Protein AF-0000000080631554 (afdb_homodimer)

Radius of gyration: 19.07 Å; Cα contacts (8 Å, |Δi|>4): 959; chains: 2; bounding box: 50×53×45 Å

Secondary structure (DSSP, 8-state):
-PPPPEEEEEEEEEEES-HHHHHHHHHHHH--EEEEEEE-TTSPPEESHHHHHHHTPPTT-EEEEEEEEE-SBSSEEEEEEEE-SS-PPPPPTTSSEEEEEEEEES-HHHHHHHHHHTT-EESSS-EE---TTT--TT-EEEEEE-TTS-EEEEEE--SPPGGGGT-S---TTT--/-PPPPEEEEEEEEEEES-HHHHHHHHHHHH--EEEEEEE-TTSPPEESHHHHHHHTPPTT-EEEEEEEEE-SBSSEEEEEEEE-SS-PPPPPTTSSEEEEEEEEES-HHHHHHHHHHTT-EESSS-EE---TTT--TT-EEEEEE-TTS-EEEEEE--SPPGGGGT-S---TTT--

Foldseek 3Di:
DPPDDDPDAAAAEDEDQDVVLVVQLCCQQQVKDWPDKPAAQVDDWDADDVVCVVVVNDHAKIWGTWTWMDGPDDHIYIYTYMDGPDDDAQDDPPDDDDQEEEDEDADQQVSVVSSVVSPKAWPDPWDFDDDLQQGDPPWTKTWIADNRGGIYMYTYRPDDGNVVVVDVDDDPPRVD/DPPDDDPDAAAAEDEDQDVVLVVQLCCQQQVKDWPDKPAAQVDDWDADDVVCVVVVNDHAKIWGTWTWMDGPDDHIYIYTYMDGPDDDAQDDPPDDDDQEEEDEDADQQVSVVSSVVSPKAWPDHWDFDDDLQQGDPPWTKTWIAHNRGGIYMYTYRPDDGNVVVVDVDDDPPRVD

Organism: NCBI:txid1064539

Nearest PDB structures (foldseek):
  1fa5-assembly1_B  TM=7.599E-01  e=5.020E-09  Escherichia coli
  3e5d-assembly1_A-2  TM=7.531E-01  e=6.042E-09  Listeria monocytogenes serotype 4b str. F2365
  3itw-assembly1_B-2  TM=7.208E-01  e=4.845E-07  Micromonospora sp. ML1
  3rri-assembly1_A  TM=7.087E-01  e=9.388E-06  Alicyclobacillus acidocaldarius subsp. acidocaldarius DSM 446
  3ct8-assembly1_A-2  TM=7.256E-01  e=7.663E-05  Halalkalibacterium halodurans C-125

Sequence (352 aa):
MTAPLIRGVNHIGITVPDIEAAKSFLVEAFGAQVIYQSFGPQDPPRQGPEFERAVGAFPGTVVRAQAMVKIGTGPDIELFEMHGPEQAQPIRASDFGITHFALYTDDIDASVERFEKAGGTPLTAPRAIPYATEKGPGNKVCYCRMPWGTTIEFITTPDRMPYHDQTELRRWQDEDMTAPLIRGVNHIGITVPDIEAAKSFLVEAFGAQVIYQSFGPQDPPRQGPEFERAVGAFPGTVVRAQAMVKIGTGPDIELFEMHGPEQAQPIRASDFGITHFALYTDDIDASVERFEKAGGTPLTAPRAIPYATEKGPGNKVCYCRMPWGTTIEFITTPDRMPYHDQTELRRWQDED

pLDDT: mean 95.66, std 6.97, range [45.5, 98.94]

InterPro domains:
  IPR029068 Glyoxalase/Bleomycin resistance protein/Dihydroxybiphenyl dioxygenase [G3DSA:3.10.180.10] (1-161)
  IPR029068 Glyoxalase/Bleomycin resistance protein/Dihydroxybiphenyl dioxygenase [SSF54593] (4-162)
  IPR037523 Vicinal oxygen chelate (VOC), core domain [PS51819] (8-157)
  IPR051785 Methylmalonyl-CoA/ethylmalonyl-CoA epimerase [PTHR43048] (5-165)

Structure (mmCIF, N/CA/C/O backbone):
data_AF-0000000080631554-model_v1
#
loop_
_entity.id
_entity.type
_entity.pdbx_description
1 polymer 'Glyoxalase/bleomycin resistance protein/dioxygenase'
#
loop_
_atom_site.group_PDB
_atom_site.id
_atom_site.type_symbol
_atom_site.label_atom_id
_atom_site.label_alt_id
_atom_site.label_comp_id
_atom_site.label_asym_id
_atom_site.label_entity_id
_atom_site.label_seq_id
_atom_site.pdbx_PDB_ins_code
_atom_site.Cartn_x
_atom_site.Cartn_y
_atom_site.Cartn_z
_atom_site.occupancy
_atom_site.B_iso_or_equiv
_atom_site.auth_seq_id
_atom_site.auth_comp_id
_atom_site.auth_asym_id
_atom_site.auth_atom_id
_atom_site.pdbx_PDB_model_num
ATOM 1 N N . MET A 1 1 ? 23.875 -0.632 -20.516 1 45.69 1 MET A N 1
ATOM 2 C CA . MET A 1 1 ? 22.531 -1.217 -20.562 1 45.69 1 MET A CA 1
ATOM 3 C C . MET A 1 1 ? 21.516 -0.288 -19.906 1 45.69 1 MET A C 1
ATOM 5 O O . MET A 1 1 ? 21.828 0.418 -18.953 1 45.69 1 MET A O 1
ATOM 9 N N . THR A 1 2 ? 20.516 0.14 -20.641 1 61.19 2 THR A N 1
ATOM 10 C CA . THR A 1 2 ? 19.531 1.076 -20.109 1 61.19 2 THR A CA 1
ATOM 11 C C . THR A 1 2 ? 18.938 0.543 -18.812 1 61.19 2 THR A C 1
ATOM 13 O O . THR A 1 2 ? 18.609 -0.644 -18.703 1 61.19 2 THR A O 1
ATOM 16 N N . ALA A 1 3 ? 19.047 1.282 -17.781 1 73 3 ALA A N 1
ATOM 17 C CA . ALA A 1 3 ? 18.516 0.895 -16.469 1 73 3 ALA A CA 1
ATOM 18 C C . ALA A 1 3 ? 17.062 0.403 -16.594 1 73 3 ALA A C 1
ATOM 20 O O . ALA A 1 3 ? 16.266 0.976 -17.344 1 73 3 ALA A O 1
ATOM 21 N N . PRO A 1 4 ? 16.938 -0.849 -15.969 1 81.94 4 PRO A N 1
ATOM 22 C CA . PRO A 1 4 ? 15.555 -1.332 -16.031 1 81.94 4 PRO A CA 1
ATOM 23 C C . PRO A 1 4 ? 14.547 -0.305 -15.523 1 81.94 4 PRO A C 1
ATOM 25 O O . PRO A 1 4 ? 14.836 0.421 -14.562 1 81.94 4 PRO A O 1
ATOM 28 N N . LEU A 1 5 ? 13.469 -0.237 -16.25 1 85.88 5 LEU A N 1
ATOM 29 C CA . LEU A 1 5 ? 12.469 0.775 -15.938 1 85.88 5 LEU A CA 1
ATOM 30 C C . LEU A 1 5 ? 11.367 0.197 -15.055 1 85.88 5 LEU A C 1
ATOM 32 O O . LEU A 1 5 ? 10.773 -0.834 -15.383 1 85.88 5 LEU A O 1
ATOM 36 N N . ILE A 1 6 ? 11.188 0.777 -13.883 1 95.94 6 ILE A N 1
ATOM 37 C CA . ILE A 1 6 ? 9.992 0.54 -13.086 1 95.94 6 ILE A CA 1
ATOM 38 C C . ILE A 1 6 ? 8.859 1.438 -13.57 1 95.94 6 ILE A C 1
ATOM 40 O O . ILE A 1 6 ? 8.969 2.666 -13.531 1 95.94 6 ILE A O 1
ATOM 44 N N . ARG A 1 7 ? 7.773 0.888 -14.016 1 95.5 7 ARG A N 1
ATOM 45 C CA . ARG A 1 7 ? 6.68 1.665 -14.594 1 95.5 7 ARG A CA 1
ATOM 46 C C . ARG A 1 7 ? 5.867 2.354 -13.5 1 95.5 7 ARG A C 1
ATOM 48 O O . ARG A 1 7 ? 5.309 3.43 -13.727 1 95.5 7 ARG A O 1
ATOM 55 N N . GLY A 1 8 ? 5.715 1.679 -12.383 1 95.81 8 GLY A N 1
ATOM 56 C CA . GLY A 1 8 ? 4.953 2.215 -11.273 1 95.81 8 GLY A CA 1
ATOM 57 C C . GLY A 1 8 ? 4.352 1.139 -10.391 1 95.81 8 GLY A C 1
ATOM 58 O O . GLY A 1 8 ? 4.629 -0.049 -10.57 1 95.81 8 GLY A O 1
ATOM 59 N N . VAL A 1 9 ? 3.586 1.562 -9.406 1 97.25 9 VAL A N 1
ATOM 60 C CA . VAL A 1 9 ? 2.92 0.646 -8.484 1 97.25 9 VAL A CA 1
ATOM 61 C C . VAL A 1 9 ? 1.782 -0.074 -9.203 1 97.25 9 VAL A C 1
ATOM 63 O O . VAL A 1 9 ? 0.909 0.567 -9.797 1 97.25 9 VAL A O 1
ATOM 66 N N . ASN A 1 10 ? 1.837 -1.392 -9.203 1 97.5 10 ASN A N 1
ATOM 67 C CA . ASN A 1 10 ? 0.871 -2.24 -9.891 1 97.5 10 ASN A CA 1
ATOM 68 C C . ASN A 1 10 ? -0.315 -2.582 -8.992 1 97.5 10 ASN A C 1
ATOM 70 O O . ASN A 1 10 ? -1.465 -2.545 -9.438 1 97.5 10 ASN A O 1
ATOM 74 N N . HIS A 1 11 ? -0.03 -2.961 -7.758 1 98.38 11 HIS A N 1
ATOM 75 C CA . HIS A 1 11 ? -1.101 -3.285 -6.824 1 98.38 11 HIS A CA 1
ATOM 76 C C . HIS A 1 11 ? -0.6 -3.258 -5.383 1 98.38 11 HIS A C 1
ATOM 78 O O . HIS A 1 11 ? 0.604 -3.148 -5.141 1 98.38 11 HIS A O 1
ATOM 84 N N . ILE A 1 12 ? -1.551 -3.271 -4.469 1 98.81 12 ILE A N 1
ATOM 85 C CA . ILE A 1 12 ? -1.321 -3.369 -3.033 1 98.81 12 ILE A CA 1
ATOM 86 C C . ILE A 1 12 ? -1.889 -4.688 -2.508 1 98.81 12 ILE A C 1
ATOM 88 O O . ILE A 1 12 ? -3.045 -5.023 -2.777 1 98.81 12 ILE A O 1
ATOM 92 N N . GLY A 1 13 ? -1.059 -5.438 -1.781 1 98.88 13 GLY A N 1
ATOM 93 C CA . GLY A 1 13 ? -1.493 -6.691 -1.192 1 98.88 13 GLY A CA 1
ATOM 94 C C . GLY A 1 13 ? -1.972 -6.547 0.24 1 98.88 13 GLY A C 1
ATOM 95 O O . GLY A 1 13 ? -1.294 -5.934 1.066 1 98.88 13 GLY A O 1
ATOM 96 N N . ILE A 1 14 ? -3.125 -7.121 0.545 1 98.94 14 ILE A N 1
ATOM 97 C CA . ILE A 1 14 ? -3.707 -7.086 1.882 1 98.94 14 ILE A CA 1
ATOM 98 C C . ILE A 1 14 ? -4.141 -8.492 2.295 1 98.94 14 ILE A C 1
ATOM 100 O O . ILE A 1 14 ? -4.887 -9.156 1.568 1 98.94 14 ILE A O 1
ATOM 104 N N . THR A 1 15 ? -3.652 -8.914 3.422 1 98.88 15 THR A N 1
ATOM 105 C CA . THR A 1 15 ? -4.129 -10.164 4.012 1 98.88 15 THR A CA 1
ATOM 106 C C . THR A 1 15 ? -5.27 -9.898 4.988 1 98.88 15 THR A C 1
ATOM 108 O O . THR A 1 15 ? -5.152 -9.055 5.875 1 98.88 15 THR A O 1
ATOM 111 N N . VAL A 1 16 ? -6.352 -10.602 4.816 1 98.75 16 VAL A N 1
ATOM 112 C CA . VAL A 1 16 ? -7.566 -10.391 5.594 1 98.75 16 VAL A CA 1
ATOM 113 C C . VAL A 1 16 ? -8 -11.703 6.238 1 98.75 16 VAL A C 1
ATOM 115 O O . VAL A 1 16 ? -7.648 -12.789 5.758 1 98.75 16 VAL A O 1
ATOM 118 N N . PRO A 1 17 ? -8.797 -11.625 7.301 1 98.06 17 PRO A N 1
ATOM 119 C CA . PRO A 1 17 ? -9.266 -12.844 7.945 1 98.06 17 PRO A CA 1
ATOM 120 C C . PRO A 1 17 ? -10.352 -13.555 7.141 1 98.06 17 PRO A C 1
ATOM 122 O O . PRO A 1 17 ? -10.508 -14.773 7.246 1 98.06 17 PRO A O 1
ATOM 125 N N . ASP A 1 18 ? -11.18 -12.852 6.422 1 97.88 18 ASP A N 1
ATOM 126 C CA . ASP A 1 18 ? -12.305 -13.344 5.637 1 97.88 18 ASP A CA 1
ATOM 127 C C . ASP A 1 18 ? -12.445 -12.57 4.332 1 97.88 18 ASP A C 1
ATOM 129 O O . ASP A 1 18 ? -12.883 -11.422 4.328 1 97.88 18 ASP A O 1
ATOM 133 N N . ILE A 1 19 ? -12.18 -13.266 3.211 1 98.06 19 ILE A N 1
ATOM 134 C CA . ILE A 1 19 ? -12.055 -12.562 1.94 1 98.06 19 ILE A CA 1
ATOM 135 C C . ILE A 1 19 ? -13.43 -12.117 1.456 1 98.06 19 ILE A C 1
ATOM 137 O O . ILE A 1 19 ? -13.57 -11.055 0.838 1 98.06 19 ILE A O 1
ATOM 141 N N . GLU A 1 20 ? -14.453 -12.867 1.73 1 97.94 20 GLU A N 1
ATOM 142 C CA . GLU A 1 20 ? -15.797 -12.477 1.31 1 97.94 20 GLU A CA 1
ATOM 143 C C . GLU A 1 20 ? -16.266 -11.234 2.062 1 97.94 20 GLU A C 1
ATOM 145 O O . GLU A 1 20 ? -16.844 -10.32 1.466 1 97.94 20 GLU A O 1
ATOM 150 N N . ALA A 1 21 ? -16.047 -11.227 3.367 1 98.44 21 ALA A N 1
ATOM 151 C CA . ALA A 1 21 ? -16.375 -10.047 4.164 1 98.44 21 ALA A CA 1
ATOM 152 C C . ALA A 1 21 ? -15.586 -8.828 3.691 1 98.44 21 ALA A C 1
ATOM 154 O O . ALA A 1 21 ? -16.125 -7.719 3.619 1 98.44 21 ALA A O 1
ATOM 155 N N . ALA A 1 22 ? -14.32 -9.055 3.371 1 98.62 22 ALA A N 1
ATOM 156 C CA . ALA A 1 22 ? -13.477 -7.953 2.918 1 98.62 22 ALA A CA 1
ATOM 157 C C . ALA A 1 22 ? -13.961 -7.398 1.583 1 98.62 22 ALA A C 1
ATOM 159 O O . ALA A 1 22 ? -14.062 -6.184 1.408 1 98.62 22 ALA A O 1
ATOM 160 N N . LYS A 1 23 ? -14.266 -8.289 0.632 1 98.5 23 LYS A N 1
ATOM 161 C CA . LYS A 1 23 ? -14.797 -7.852 -0.656 1 98.5 23 LYS A CA 1
ATOM 162 C C . LYS A 1 23 ? -16.062 -7.031 -0.474 1 98.5 23 LYS A C 1
ATOM 164 O O . LYS A 1 23 ? -16.203 -5.949 -1.046 1 98.5 23 LYS A O 1
ATOM 169 N N . SER A 1 24 ? -16.969 -7.559 0.328 1 98.69 24 SER A N 1
ATOM 170 C CA . SER A 1 24 ? -18.234 -6.875 0.571 1 98.69 24 SER A CA 1
ATOM 171 C C . SER A 1 24 ? -18.016 -5.488 1.165 1 98.69 24 SER A C 1
ATOM 173 O O . SER A 1 24 ? -18.641 -4.516 0.738 1 98.69 24 SER A O 1
ATOM 175 N N . PHE A 1 25 ? -17.109 -5.41 2.098 1 98.88 25 PHE A N 1
ATOM 176 C CA . PHE A 1 25 ? -16.797 -4.133 2.721 1 98.88 25 PHE A CA 1
ATOM 177 C C . PHE A 1 25 ? -16.266 -3.143 1.688 1 98.88 25 PHE A C 1
ATOM 179 O O . PHE A 1 25 ? -16.719 -1.996 1.633 1 98.88 25 PHE A O 1
ATOM 186 N N . LEU A 1 26 ? -15.305 -3.588 0.867 1 98.75 26 LEU A N 1
ATOM 187 C CA . LEU A 1 26 ? -14.68 -2.701 -0.11 1 98.75 26 LEU A CA 1
ATOM 188 C C . LEU A 1 26 ? -15.711 -2.201 -1.121 1 98.75 26 LEU A C 1
ATOM 190 O O . LEU A 1 26 ? -15.648 -1.046 -1.549 1 98.75 26 LEU A O 1
ATOM 194 N N . VAL A 1 27 ? -16.609 -3.025 -1.496 1 98.38 27 VAL A N 1
ATOM 195 C CA . VAL A 1 27 ? -17.672 -2.637 -2.422 1 98.38 27 VAL A CA 1
ATOM 196 C C . VAL A 1 27 ? -18.562 -1.581 -1.772 1 98.38 27 VAL A C 1
ATOM 198 O O . VAL A 1 27 ? -18.844 -0.54 -2.371 1 98.38 27 VAL A O 1
ATOM 201 N N . GLU A 1 28 ? -18.953 -1.82 -0.579 1 98.19 28 GLU A N 1
ATOM 202 C CA . GLU A 1 28 ? -19.875 -0.923 0.11 1 98.19 28 GLU A CA 1
ATOM 203 C C . GLU A 1 28 ? -19.203 0.397 0.469 1 98.19 28 GLU A C 1
ATOM 205 O O . GLU A 1 28 ? -19.797 1.466 0.324 1 98.19 28 GLU A O 1
ATOM 210 N N . ALA A 1 29 ? -17.984 0.345 0.883 1 98.44 29 ALA A N 1
ATOM 211 C CA . ALA A 1 29 ? -17.297 1.512 1.428 1 98.44 29 ALA A CA 1
ATOM 212 C C . ALA A 1 29 ? -16.766 2.406 0.311 1 98.44 29 ALA A C 1
ATOM 214 O O . ALA A 1 29 ? -16.766 3.633 0.437 1 98.44 29 ALA A O 1
ATOM 215 N N . PHE A 1 30 ? -16.312 1.752 -0.804 1 98.06 30 PHE A N 1
ATOM 216 C CA . PHE A 1 30 ? -15.523 2.512 -1.771 1 98.06 30 PHE A CA 1
ATOM 217 C C . PHE A 1 30 ? -16.125 2.408 -3.164 1 98.06 30 PHE A C 1
ATOM 219 O O . PHE A 1 30 ? -15.672 3.061 -4.102 1 98.06 30 PHE A O 1
ATOM 226 N N . GLY A 1 31 ? -17.125 1.627 -3.383 1 97.5 31 GLY A N 1
ATOM 227 C CA . GLY A 1 31 ? -17.578 1.317 -4.727 1 97.5 31 GLY A CA 1
ATOM 228 C C . GLY A 1 31 ? -16.609 0.442 -5.504 1 97.5 31 GLY A C 1
ATOM 229 O O . GLY A 1 31 ? -16.531 0.536 -6.73 1 97.5 31 GLY A O 1
ATOM 230 N N . ALA A 1 32 ? -15.922 -0.37 -4.832 1 98.06 32 ALA A N 1
ATOM 231 C CA . ALA A 1 32 ? -14.914 -1.235 -5.441 1 98.06 32 ALA A CA 1
ATOM 232 C C . ALA A 1 32 ? -15.562 -2.271 -6.359 1 98.06 32 ALA A C 1
ATOM 234 O O . ALA A 1 32 ? -16.75 -2.576 -6.219 1 98.06 32 ALA A O 1
ATOM 235 N N . GLN A 1 33 ? -14.797 -2.713 -7.305 1 98.06 33 GLN A N 1
ATOM 236 C CA . GLN A 1 33 ? -15.211 -3.775 -8.219 1 98.06 33 GLN A CA 1
ATOM 237 C C . GLN A 1 33 ? -14.258 -4.961 -8.148 1 98.06 33 GLN A C 1
ATOM 239 O O . GLN A 1 33 ? -13.039 -4.793 -8.281 1 98.06 33 GLN A O 1
ATOM 244 N N . VAL A 1 34 ? -14.82 -6.125 -7.953 1 98.25 34 VAL A N 1
ATOM 245 C CA . VAL A 1 34 ? -14.008 -7.34 -8.008 1 98.25 34 VAL A CA 1
ATOM 246 C C . VAL A 1 34 ? -13.695 -7.688 -9.461 1 98.25 34 VAL A C 1
ATOM 248 O O . VAL A 1 34 ? -14.602 -8.023 -10.234 1 98.25 34 VAL A O 1
ATOM 251 N N . ILE A 1 35 ? -12.43 -7.648 -9.836 1 98.06 35 ILE A N 1
ATOM 252 C CA . ILE A 1 35 ? -12.055 -7.945 -11.211 1 98.06 35 ILE A CA 1
ATOM 253 C C . ILE A 1 35 ? -12.141 -9.453 -11.453 1 98.06 35 ILE A C 1
ATOM 255 O O . ILE A 1 35 ? -12.844 -9.898 -12.367 1 98.06 35 ILE A O 1
ATOM 259 N N . TYR A 1 36 ? -11.422 -10.211 -10.602 1 97.88 36 TYR A N 1
ATOM 260 C CA . TYR A 1 36 ? -11.477 -11.664 -10.641 1 97.88 36 TYR A CA 1
ATOM 261 C C . TYR A 1 36 ? -11.016 -12.266 -9.312 1 97.88 36 TYR A C 1
ATOM 263 O O . TYR A 1 36 ? -10.406 -11.578 -8.492 1 97.88 36 TYR A O 1
ATOM 271 N N . GLN A 1 37 ? -11.367 -13.469 -9.109 1 97 37 GLN A N 1
ATOM 272 C CA . GLN A 1 37 ? -10.859 -14.297 -8.023 1 97 37 GLN A CA 1
ATOM 273 C C . GLN A 1 37 ? -9.992 -15.438 -8.547 1 97 37 GLN A C 1
ATOM 275 O O . GLN A 1 37 ? -10.469 -16.297 -9.281 1 97 37 GLN A O 1
ATOM 280 N N . SER A 1 38 ? -8.727 -15.359 -8.164 1 96.38 38 SER A N 1
ATOM 281 C CA . SER A 1 38 ? -7.785 -16.359 -8.656 1 96.38 38 SER A CA 1
ATOM 282 C C . SER A 1 38 ? -8.125 -17.75 -8.133 1 96.38 38 SER A C 1
ATOM 284 O O . SER A 1 38 ? -8 -18.75 -8.852 1 96.38 38 SER A O 1
ATOM 286 N N . PHE A 1 39 ? -8.445 -17.859 -6.883 1 94.25 39 PHE A N 1
ATOM 287 C CA . PHE A 1 39 ? -8.977 -19.062 -6.277 1 94.25 39 PHE A CA 1
ATOM 288 C C . PHE A 1 39 ? -9.703 -18.75 -4.973 1 94.25 39 PHE A C 1
ATOM 290 O O . PHE A 1 39 ? -9.539 -17.656 -4.418 1 94.25 39 PHE A O 1
ATOM 297 N N . GLY A 1 40 ? -10.555 -19.688 -4.578 1 91.94 40 GLY A N 1
ATOM 298 C CA . GLY A 1 40 ? -11.367 -19.469 -3.385 1 91.94 40 GLY A CA 1
ATOM 299 C C . GLY A 1 40 ? -11.555 -20.734 -2.562 1 91.94 40 GLY A C 1
ATOM 300 O O . GLY A 1 40 ? -10.836 -21.719 -2.752 1 91.94 40 GLY A O 1
ATOM 301 N N . PRO A 1 41 ? -12.461 -20.594 -1.576 1 83.19 41 PRO A N 1
ATOM 302 C CA . PRO A 1 41 ? -12.617 -21.672 -0.597 1 83.19 41 PRO A CA 1
ATOM 303 C C . PRO A 1 41 ? -13.008 -23 -1.237 1 83.19 41 PRO A C 1
ATOM 305 O O . PRO A 1 41 ? -12.797 -24.062 -0.647 1 83.19 41 PRO A O 1
ATOM 308 N N . GLN A 1 42 ? -13.477 -22.906 -2.379 1 87.12 42 GLN A N 1
ATOM 309 C CA . GLN A 1 42 ? -13.891 -24.125 -3.037 1 87.12 42 GLN A CA 1
ATOM 310 C C . GLN A 1 42 ? -12.742 -24.75 -3.822 1 87.12 42 GLN A C 1
ATOM 312 O O . GLN A 1 42 ? -12.875 -25.859 -4.359 1 87.12 42 GLN A O 1
ATOM 317 N N . ASP A 1 43 ? -11.617 -24.094 -3.916 1 90.44 43 ASP A N 1
ATOM 318 C CA . ASP A 1 43 ? -10.414 -24.562 -4.605 1 90.44 43 ASP A CA 1
ATOM 319 C C . ASP A 1 43 ? -9.406 -25.141 -3.621 1 90.44 43 ASP A C 1
ATOM 321 O O . ASP A 1 43 ? -9.469 -24.859 -2.422 1 90.44 43 ASP A O 1
ATOM 325 N N . PRO A 1 44 ? -8.586 -26.047 -4.117 1 90.06 44 PRO A N 1
ATOM 326 C CA . PRO A 1 44 ? -7.5 -26.469 -3.227 1 90.06 44 PRO A CA 1
ATOM 327 C C . PRO A 1 44 ? -6.676 -25.297 -2.703 1 90.06 44 PRO A C 1
ATOM 329 O O . PRO A 1 44 ? -6.297 -24.406 -3.473 1 90.06 44 PRO A O 1
ATOM 332 N N . PRO A 1 45 ? -6.496 -25.344 -1.403 1 90.06 45 PRO A N 1
ATOM 333 C CA . PRO A 1 45 ? -5.703 -24.234 -0.857 1 90.06 45 PRO A CA 1
ATOM 334 C C . PRO A 1 45 ? -4.246 -24.281 -1.313 1 90.06 45 PRO A C 1
ATOM 336 O O . PRO A 1 45 ? -3.773 -25.312 -1.798 1 90.06 45 PRO A O 1
ATOM 339 N N . ARG A 1 46 ? -3.592 -23.109 -1.233 1 92.88 46 ARG A N 1
ATOM 340 C CA . ARG A 1 46 ? -2.152 -23.031 -1.463 1 92.88 46 ARG A CA 1
ATOM 341 C C . ARG A 1 46 ? -1.385 -23.078 -0.146 1 92.88 46 ARG A C 1
ATOM 343 O O . ARG A 1 46 ? -1.747 -22.391 0.812 1 92.88 46 ARG A O 1
ATOM 350 N N . GLN A 1 47 ? -0.448 -23.922 -0.14 1 94.75 47 GLN A N 1
ATOM 351 C CA . GLN A 1 47 ? 0.354 -24.094 1.067 1 94.75 47 GLN A CA 1
ATOM 352 C C . GLN A 1 47 ? 1.652 -24.828 0.765 1 94.75 47 GLN A C 1
ATOM 354 O O . GLN A 1 47 ? 1.87 -25.281 -0.363 1 94.75 47 GLN A O 1
ATOM 359 N N . GLY A 1 48 ? 2.547 -24.859 1.768 1 95.88 48 GLY A N 1
ATOM 360 C CA . GLY A 1 48 ? 3.777 -25.625 1.673 1 95.88 48 GLY A CA 1
ATOM 361 C C . GLY A 1 48 ? 5.023 -24.766 1.677 1 95.88 48 GLY A C 1
ATOM 362 O O . GLY A 1 48 ? 4.938 -23.531 1.525 1 95.88 48 GLY A O 1
ATOM 363 N N . PRO A 1 49 ? 6.129 -25.406 1.833 1 96.19 49 PRO A N 1
ATOM 364 C CA . PRO A 1 49 ? 7.383 -24.688 2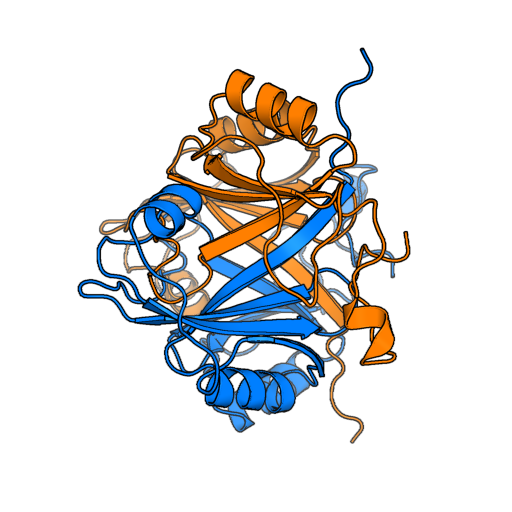.057 1 96.19 49 PRO A CA 1
ATOM 365 C C . PRO A 1 49 ? 7.785 -23.828 0.867 1 96.19 49 PRO A C 1
ATOM 367 O O . PRO A 1 49 ? 8.391 -22.766 1.049 1 96.19 49 PRO A O 1
ATOM 370 N N . GLU A 1 50 ? 7.5 -24.25 -0.292 1 94.06 50 GLU A N 1
ATOM 371 C CA . GLU A 1 50 ? 7.879 -23.484 -1.469 1 94.06 50 GLU A CA 1
ATOM 372 C C . GLU A 1 50 ? 7.133 -22.156 -1.514 1 94.06 50 GLU A C 1
ATOM 374 O O . GLU A 1 50 ? 7.742 -21.094 -1.735 1 94.06 50 GLU A O 1
ATOM 379 N N . PHE A 1 51 ? 5.863 -22.188 -1.275 1 92.44 51 PHE A N 1
ATOM 380 C CA . PHE A 1 51 ? 5.047 -20.984 -1.208 1 92.44 51 PHE A CA 1
ATOM 381 C C . PHE A 1 51 ? 5.504 -20.094 -0.062 1 92.44 51 PHE A C 1
ATOM 383 O O . PHE A 1 51 ? 5.652 -18.875 -0.237 1 92.44 51 PHE A O 1
ATOM 390 N N . GLU A 1 52 ? 5.68 -20.781 1.068 1 96.12 52 GLU A N 1
ATOM 391 C CA . GLU A 1 52 ? 6.086 -20.031 2.258 1 96.12 52 GLU A CA 1
ATOM 392 C C . GLU A 1 52 ? 7.398 -19.281 2.023 1 96.12 52 GLU A C 1
ATOM 394 O O . GLU A 1 52 ? 7.52 -18.109 2.371 1 96.12 52 GLU A O 1
ATOM 399 N N . ARG A 1 53 ? 8.312 -19.891 1.391 1 95.5 53 ARG A N 1
ATOM 400 C CA . ARG A 1 53 ? 9.602 -19.281 1.083 1 95.5 53 ARG A CA 1
ATOM 401 C C . ARG A 1 53 ? 9.438 -18.172 0.051 1 95.5 53 ARG A C 1
ATOM 403 O O . ARG A 1 53 ? 10.062 -17.109 0.169 1 95.5 53 ARG A O 1
ATOM 410 N N . ALA A 1 54 ? 8.617 -18.344 -0.917 1 95 54 ALA A N 1
ATOM 411 C CA . ALA A 1 54 ? 8.461 -17.422 -2.039 1 95 54 ALA A CA 1
ATOM 412 C C . ALA A 1 54 ? 7.887 -16.094 -1.576 1 95 54 ALA A C 1
ATOM 414 O O . ALA A 1 54 ? 8.25 -15.039 -2.104 1 95 54 ALA A O 1
ATOM 415 N N . VAL A 1 55 ? 7.043 -16.141 -0.552 1 95.69 55 VAL A N 1
ATOM 416 C CA . VAL A 1 55 ? 6.34 -14.914 -0.204 1 95.69 55 VAL A CA 1
ATOM 417 C C . VAL A 1 55 ? 6.746 -14.469 1.2 1 95.69 55 VAL A C 1
ATOM 419 O O . VAL A 1 55 ? 6.383 -13.367 1.639 1 95.69 55 VAL A O 1
ATOM 422 N N . GLY A 1 56 ? 7.488 -15.281 1.902 1 96.88 56 GLY A N 1
ATOM 423 C CA . GLY A 1 56 ? 7.887 -14.961 3.266 1 96.88 56 GLY A CA 1
ATOM 424 C C . GLY A 1 56 ? 6.773 -15.172 4.273 1 96.88 56 GLY A C 1
ATOM 425 O O . GLY A 1 56 ? 6.641 -14.406 5.23 1 96.88 56 GLY A O 1
ATOM 426 N N . ALA A 1 57 ? 5.926 -16.188 4.07 1 97.94 57 ALA A N 1
ATOM 427 C CA . ALA A 1 57 ? 4.84 -16.516 4.988 1 97.94 57 ALA A CA 1
ATOM 428 C C . ALA A 1 57 ? 5.336 -17.359 6.156 1 97.94 57 ALA A C 1
ATOM 430 O O . ALA A 1 57 ? 6.305 -18.109 6.012 1 97.94 57 ALA A O 1
ATOM 431 N N . PHE A 1 58 ? 4.684 -17.234 7.293 1 98.06 58 PHE A N 1
ATOM 432 C CA . PHE A 1 58 ? 4.996 -18.078 8.438 1 98.06 58 PHE A CA 1
ATOM 433 C C . PHE A 1 58 ? 4.77 -19.547 8.102 1 98.06 58 PHE A C 1
ATOM 435 O O . PHE A 1 58 ? 3.766 -19.906 7.477 1 98.06 58 PHE A O 1
ATOM 442 N N . PRO A 1 59 ? 5.715 -20.422 8.508 1 97.75 59 PRO A N 1
ATOM 443 C CA . PRO A 1 59 ? 5.527 -21.844 8.227 1 97.75 59 PRO A CA 1
ATOM 444 C C . PRO A 1 59 ? 4.18 -22.375 8.711 1 97.75 59 PRO A C 1
ATOM 446 O O . PRO A 1 59 ? 3.75 -22.047 9.82 1 97.75 59 PRO A O 1
ATOM 449 N N . GLY A 1 60 ? 3.531 -23.141 7.914 1 98.06 60 GLY A N 1
ATOM 450 C CA . GLY A 1 60 ? 2.232 -23.703 8.25 1 98.06 60 GLY A CA 1
ATOM 451 C C . GLY A 1 60 ? 1.072 -22.844 7.789 1 98.06 60 GLY A C 1
ATOM 452 O O . GLY A 1 60 ? -0.09 -23.188 8.023 1 98.06 60 GLY A O 1
ATOM 453 N N . THR A 1 61 ? 1.366 -21.797 7.059 1 98.25 61 THR A N 1
ATOM 454 C CA . THR A 1 61 ? 0.329 -20.906 6.562 1 98.25 61 THR A CA 1
ATOM 455 C C . THR A 1 61 ? -0.42 -21.531 5.391 1 98.25 61 THR A C 1
ATOM 457 O O . THR A 1 61 ? 0.193 -22.156 4.516 1 98.25 61 THR A O 1
ATOM 460 N N . VAL A 1 62 ? -1.725 -21.359 5.395 1 97.31 62 VAL A N 1
ATOM 461 C CA . VAL A 1 62 ? -2.604 -21.797 4.316 1 97.31 62 VAL A CA 1
ATOM 462 C C . VAL A 1 62 ? -3.277 -20.594 3.672 1 97.31 62 VAL A C 1
ATOM 464 O O . VAL A 1 62 ? -3.881 -19.766 4.363 1 97.31 62 VAL A O 1
ATOM 467 N N . VAL A 1 63 ? -3.148 -20.484 2.373 1 97.56 63 VAL A N 1
ATOM 468 C CA . VAL A 1 63 ? -3.865 -19.469 1.611 1 97.56 63 VAL A CA 1
ATOM 469 C C . VAL A 1 63 ? -5.184 -20.031 1.1 1 97.56 63 VAL A C 1
ATOM 471 O O . VAL A 1 63 ? -5.195 -20.953 0.279 1 97.56 63 VAL A O 1
ATOM 474 N N . ARG A 1 64 ? -6.25 -19.438 1.479 1 97.31 64 ARG A N 1
ATOM 475 C CA . ARG A 1 64 ? -7.57 -20 1.203 1 97.31 64 ARG A CA 1
ATOM 476 C C . ARG A 1 64 ? -8.195 -19.328 -0.018 1 97.31 64 ARG A C 1
ATOM 478 O O . ARG A 1 64 ? -9.031 -19.938 -0.699 1 97.31 64 ARG A O 1
ATOM 485 N N . ALA A 1 65 ? -7.828 -18.125 -0.213 1 97.94 65 ALA A N 1
ATOM 486 C CA . ALA A 1 65 ? -8.438 -17.391 -1.319 1 97.94 65 ALA A CA 1
ATOM 487 C C . ALA A 1 65 ? -7.57 -16.203 -1.733 1 97.94 65 ALA A C 1
ATOM 489 O O . ALA A 1 65 ? -6.789 -15.695 -0.932 1 97.94 65 ALA A O 1
ATOM 490 N N . GLN A 1 66 ? -7.727 -15.828 -2.891 1 98.12 66 GLN A N 1
ATOM 491 C CA . GLN A 1 66 ? -7.047 -14.688 -3.492 1 98.12 66 GLN A CA 1
ATOM 492 C C . GLN A 1 66 ? -7.938 -14 -4.527 1 98.12 66 GLN A C 1
ATOM 494 O O . GLN A 1 66 ? -8.578 -14.672 -5.344 1 98.12 66 GLN A O 1
ATOM 499 N N . ALA A 1 67 ? -8.016 -12.695 -4.496 1 98.31 67 ALA A N 1
ATOM 500 C CA . ALA A 1 67 ? -8.844 -11.938 -5.43 1 98.31 67 ALA A CA 1
ATOM 501 C C . ALA A 1 67 ? -8.203 -10.586 -5.758 1 98.31 67 ALA A C 1
ATOM 503 O O . ALA A 1 67 ? -7.434 -10.055 -4.961 1 98.31 67 ALA A O 1
ATOM 504 N N . MET A 1 68 ? -8.516 -10.094 -6.922 1 98.5 68 MET A N 1
ATOM 505 C CA . MET A 1 68 ? -8.094 -8.781 -7.387 1 98.5 68 MET A CA 1
ATOM 506 C C . MET A 1 68 ? -9.273 -7.816 -7.457 1 98.5 68 MET A C 1
ATOM 508 O O . MET A 1 68 ? -10.289 -8.117 -8.086 1 98.5 68 MET A O 1
ATOM 512 N N . VAL A 1 69 ? -9.094 -6.664 -6.773 1 98.44 69 VAL A N 1
ATOM 513 C CA . VAL A 1 69 ? -10.156 -5.676 -6.641 1 98.44 69 VAL A CA 1
ATOM 514 C C . VAL A 1 69 ? -9.664 -4.316 -7.133 1 98.44 69 VAL A C 1
ATOM 516 O O . VAL A 1 69 ? -8.508 -3.951 -6.906 1 98.44 69 VAL A O 1
ATOM 519 N N . LYS A 1 70 ? -10.523 -3.617 -7.773 1 97.31 70 LYS A N 1
ATOM 520 C CA . LYS A 1 70 ? -10.18 -2.273 -8.227 1 97.31 70 LYS A CA 1
ATOM 521 C C . LYS A 1 70 ? -10.992 -1.215 -7.484 1 97.31 70 LYS A C 1
ATOM 523 O O . LYS A 1 70 ? -12.188 -1.398 -7.242 1 97.31 70 LYS A O 1
ATOM 528 N N . ILE A 1 71 ? -10.367 -0.164 -7.09 1 97.12 71 ILE A N 1
ATOM 529 C CA . ILE A 1 71 ? -10.992 1.023 -6.512 1 97.12 71 ILE A CA 1
ATOM 530 C C . ILE A 1 71 ? -10.641 2.25 -7.355 1 97.12 71 ILE A C 1
ATOM 532 O O . ILE A 1 71 ? -9.5 2.709 -7.348 1 97.12 71 ILE A O 1
ATOM 536 N N . GLY A 1 72 ? -11.648 2.785 -8.086 1 94.56 72 GLY A N 1
ATOM 537 C CA . GLY A 1 72 ? -11.359 3.916 -8.953 1 94.56 72 GLY A CA 1
ATOM 538 C C . GLY A 1 72 ? -10.297 3.617 -9.992 1 94.56 72 GLY A C 1
ATOM 539 O O . GLY A 1 72 ? -10.32 2.562 -10.625 1 94.56 72 GLY A O 1
ATOM 540 N N . THR A 1 73 ? -9.445 4.559 -10.219 1 91.94 73 THR A N 1
ATOM 541 C CA . THR A 1 73 ? -8.344 4.402 -11.164 1 91.94 73 THR A CA 1
ATOM 542 C C . THR A 1 73 ? -7.031 4.164 -10.43 1 91.94 73 THR A C 1
ATOM 544 O O . THR A 1 73 ? -6.918 4.457 -9.234 1 91.94 7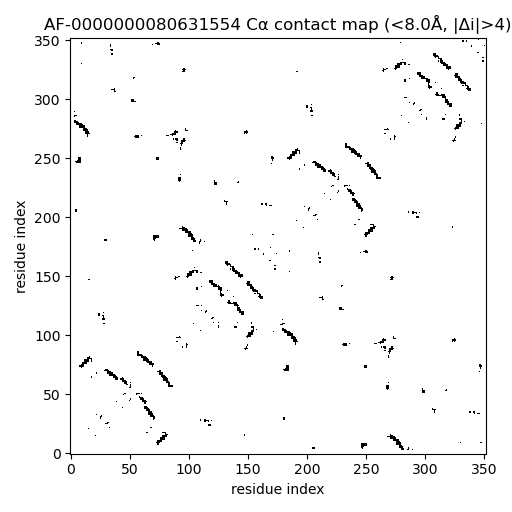3 THR A O 1
ATOM 547 N N . GLY A 1 74 ? -6.039 3.555 -11.164 1 93.44 74 GLY A N 1
ATOM 548 C CA . GLY A 1 74 ? -4.746 3.303 -10.555 1 93.44 74 GLY A CA 1
ATOM 549 C C . GLY A 1 74 ? -4.566 1.866 -10.102 1 93.44 74 GLY A C 1
ATOM 550 O O . GLY A 1 74 ? -5.262 0.968 -10.586 1 93.44 74 GLY A O 1
ATOM 551 N N . PRO A 1 75 ? -3.633 1.674 -9.164 1 96.5 75 PRO A N 1
ATOM 552 C CA . PRO A 1 75 ? -3.27 0.306 -8.789 1 96.5 75 PRO A CA 1
ATOM 553 C C . PRO A 1 75 ? -4.43 -0.458 -8.148 1 96.5 75 PRO A C 1
ATOM 555 O O . PRO A 1 75 ? -5.273 0.14 -7.48 1 96.5 75 PRO A O 1
ATOM 558 N N . ASP A 1 76 ? -4.387 -1.739 -8.305 1 97.75 76 ASP A N 1
ATOM 559 C CA . ASP A 1 76 ? -5.418 -2.623 -7.77 1 97.75 76 ASP A CA 1
ATOM 560 C C . ASP A 1 76 ? -5.109 -3.012 -6.328 1 97.75 76 ASP A C 1
ATOM 562 O O . ASP A 1 76 ? -4.023 -2.721 -5.82 1 97.75 76 ASP A O 1
ATOM 566 N N . ILE A 1 77 ? -6.145 -3.584 -5.723 1 98.69 77 ILE A N 1
ATOM 567 C CA . ILE A 1 77 ? -6.016 -4.219 -4.418 1 98.69 77 ILE A CA 1
ATOM 568 C C . ILE A 1 77 ? -6.047 -5.738 -4.574 1 98.69 77 ILE A C 1
ATOM 570 O O . ILE A 1 77 ? -7 -6.289 -5.137 1 98.69 77 ILE A O 1
ATOM 574 N N . GLU A 1 78 ? -5.004 -6.387 -4.16 1 98.75 78 GLU A N 1
ATOM 575 C CA . GLU A 1 78 ? -4.945 -7.844 -4.113 1 98.75 78 GLU A CA 1
ATOM 576 C C . GLU A 1 78 ? -5.258 -8.359 -2.711 1 98.75 78 GLU A C 1
ATOM 578 O O . GLU A 1 78 ? -4.52 -8.086 -1.765 1 98.75 78 GLU A O 1
ATOM 583 N N . LEU A 1 79 ? -6.34 -9.102 -2.574 1 98.75 79 LEU A N 1
ATOM 584 C CA . LEU A 1 79 ? -6.758 -9.648 -1.287 1 98.75 79 LEU A CA 1
ATOM 585 C C . LEU A 1 79 ? -6.305 -11.094 -1.132 1 98.75 79 LEU A C 1
ATOM 587 O O . LEU A 1 79 ? -6.383 -11.875 -2.08 1 98.75 79 LEU A O 1
ATOM 591 N N . PHE A 1 80 ? -5.82 -11.367 0.051 1 98.56 80 PHE A N 1
ATOM 592 C CA . PHE A 1 80 ? -5.516 -12.742 0.44 1 98.56 80 PHE A CA 1
ATOM 593 C C . PHE A 1 80 ? -6.27 -13.125 1.71 1 98.56 80 PHE A C 1
ATOM 595 O O . PHE A 1 80 ? -6.293 -12.359 2.678 1 98.56 80 PHE A O 1
ATOM 602 N N . GLU A 1 81 ? -6.891 -14.25 1.652 1 98.5 81 GLU A N 1
ATOM 603 C CA . GLU A 1 81 ? -7.254 -14.875 2.918 1 98.5 81 GLU A CA 1
ATOM 604 C C . GLU A 1 81 ? -6.238 -15.938 3.318 1 98.5 81 GLU A C 1
ATOM 606 O O . GLU A 1 81 ? -6.098 -16.969 2.641 1 98.5 81 GLU A O 1
ATOM 611 N N . MET A 1 82 ? -5.559 -15.703 4.402 1 97.69 82 MET A N 1
ATOM 612 C CA . MET A 1 82 ? -4.566 -16.641 4.914 1 97.69 82 MET A CA 1
ATOM 613 C C . MET A 1 82 ? -4.84 -16.984 6.371 1 97.69 82 MET A C 1
ATOM 615 O O . MET A 1 82 ? -5.332 -16.141 7.133 1 97.69 82 MET A O 1
ATOM 619 N N . HIS A 1 83 ? -4.5 -18.203 6.691 1 97.31 83 HIS A N 1
ATOM 620 C CA . HIS A 1 83 ? -4.562 -18.688 8.07 1 97.31 83 HIS A CA 1
ATOM 621 C C . HIS A 1 83 ? -3.318 -19.484 8.43 1 97.31 83 HIS A C 1
ATOM 623 O O . HIS A 1 83 ? -2.939 -20.406 7.707 1 97.31 83 HIS A O 1
ATOM 629 N N . GLY A 1 84 ? -2.672 -19.062 9.469 1 96.44 84 GLY A N 1
ATOM 630 C CA . GLY A 1 84 ? -1.464 -19.734 9.922 1 96.44 84 GLY A CA 1
ATOM 631 C C . GLY A 1 84 ? -1.368 -19.844 11.43 1 96.44 84 GLY A C 1
ATOM 632 O O . GLY A 1 84 ? -2.195 -19.281 12.148 1 96.44 84 GLY A O 1
ATOM 633 N N . PRO A 1 85 ? -0.398 -20.625 11.898 1 97.19 85 PRO A N 1
ATOM 634 C CA . PRO A 1 85 ? -0.24 -20.828 13.344 1 97.19 85 PRO A CA 1
ATOM 635 C C . PRO A 1 85 ? 0.098 -19.547 14.086 1 97.19 85 PRO A C 1
ATOM 637 O O . PRO A 1 85 ? -0.214 -19.406 15.273 1 97.19 85 PRO A O 1
ATOM 640 N N . GLU A 1 86 ? 0.763 -18.688 13.492 1 96.75 86 GLU A N 1
ATOM 641 C CA . GLU A 1 86 ? 1.092 -17.359 14.023 1 96.75 86 GLU A CA 1
ATOM 642 C C . GLU A 1 86 ? 0.729 -16.266 13.031 1 96.75 86 GLU A C 1
ATOM 644 O O . GLU A 1 86 ? 1.174 -16.281 11.883 1 96.75 86 GLU A O 1
ATOM 649 N N . GLN A 1 87 ? -0.025 -15.352 13.453 1 97.44 87 GLN A N 1
ATOM 650 C CA . GLN A 1 87 ? -0.466 -14.25 12.602 1 97.44 87 GLN A CA 1
ATOM 651 C C . GLN A 1 87 ? -0.61 -12.953 13.398 1 97.44 87 GLN A C 1
ATOM 653 O O . GLN A 1 87 ? -1.368 -12.898 14.367 1 97.44 87 GLN A O 1
ATOM 658 N N . ALA A 1 88 ? 0.123 -11.945 13.016 1 97.69 88 ALA A N 1
ATOM 659 C CA . ALA A 1 88 ? 0.058 -10.648 13.688 1 97.69 88 ALA A CA 1
ATOM 660 C C . ALA A 1 88 ? -1.131 -9.836 13.188 1 97.69 88 ALA A C 1
ATOM 662 O O . ALA A 1 88 ? -1.62 -10.055 12.078 1 97.69 88 ALA A O 1
ATOM 663 N N . GLN A 1 89 ? -1.59 -8.922 14.07 1 97.75 89 GLN A N 1
ATOM 664 C CA . GLN A 1 89 ? -2.59 -7.926 13.68 1 97.75 89 GLN A CA 1
ATOM 665 C C . GLN A 1 89 ? -1.976 -6.836 12.812 1 97.75 89 GLN A C 1
ATOM 667 O O . GLN A 1 89 ? -0.753 -6.68 12.773 1 97.75 89 GLN A O 1
ATOM 672 N N . PRO A 1 90 ? -2.857 -6.086 12.047 1 98.31 90 PRO A N 1
ATOM 673 C CA . PRO A 1 90 ? -2.303 -4.98 11.258 1 98.31 90 PRO A CA 1
ATOM 674 C C . PRO A 1 90 ? -1.472 -4.016 12.094 1 98.31 90 PRO A C 1
ATOM 676 O O . PRO A 1 90 ? -1.827 -3.725 13.242 1 98.31 90 PRO A O 1
ATOM 679 N N . ILE A 1 91 ? -0.428 -3.439 11.461 1 97.94 91 ILE A N 1
ATOM 680 C CA . ILE A 1 91 ? 0.499 -2.605 12.219 1 97.94 91 ILE A CA 1
ATOM 681 C C . ILE A 1 91 ? -0.067 -1.194 12.352 1 97.94 91 ILE A C 1
ATOM 683 O O . ILE A 1 91 ? -0.978 -0.811 11.609 1 97.94 91 ILE A O 1
ATOM 687 N N . ARG A 1 92 ? 0.482 -0.426 13.391 1 97.81 92 ARG A N 1
ATOM 688 C CA . ARG A 1 92 ? 0.11 0.963 13.641 1 97.81 92 ARG A CA 1
ATOM 689 C C . ARG A 1 92 ? 0.891 1.91 12.734 1 97.81 92 ARG A C 1
ATOM 691 O O . ARG A 1 92 ? 1.886 1.515 12.125 1 97.81 92 ARG A O 1
ATOM 698 N N . ALA A 1 93 ? 0.417 3.143 12.648 1 97.75 93 ALA A N 1
ATOM 699 C CA . ALA A 1 93 ? 1.101 4.168 11.867 1 97.75 93 ALA A CA 1
ATOM 700 C C . ALA A 1 93 ? 2.557 4.309 12.305 1 97.75 93 ALA A C 1
ATOM 702 O O . ALA A 1 93 ? 3.428 4.625 11.492 1 97.75 93 ALA A O 1
ATOM 703 N N . SER A 1 94 ? 2.816 4.035 13.617 1 98.25 94 SER A N 1
ATOM 704 C CA . SER A 1 94 ? 4.137 4.27 14.188 1 98.25 94 SER A CA 1
ATOM 705 C C . SER A 1 94 ? 5.023 3.035 14.055 1 98.25 94 SER A C 1
ATOM 707 O O . SER A 1 94 ? 6.195 3.061 14.453 1 98.25 94 SER A O 1
ATOM 709 N N . ASP A 1 95 ? 4.547 1.9 13.609 1 98.75 95 ASP A N 1
ATOM 710 C CA . ASP A 1 95 ? 5.328 0.689 13.383 1 98.75 95 ASP A CA 1
ATOM 711 C C . ASP A 1 95 ? 6.027 0.73 12.031 1 98.75 95 ASP A C 1
ATOM 713 O O . ASP A 1 95 ? 5.609 1.463 11.133 1 98.75 95 ASP A O 1
ATOM 717 N N . PHE A 1 96 ? 7.133 -0.061 11.867 1 98.75 96 PHE A N 1
ATOM 718 C CA . PHE A 1 96 ? 7.871 -0.072 10.609 1 98.75 96 PHE A CA 1
ATOM 719 C C . PHE A 1 96 ? 7.121 -0.868 9.547 1 98.75 96 PHE A C 1
ATOM 721 O O . PHE A 1 96 ? 6.531 -1.909 9.844 1 98.75 96 PHE A O 1
ATOM 728 N N . GLY A 1 97 ? 7.227 -0.382 8.305 1 98.69 97 GLY A N 1
ATOM 729 C CA . GLY A 1 97 ? 6.598 -1.076 7.191 1 98.69 97 GLY A CA 1
ATOM 730 C C . GLY A 1 97 ? 5.492 -0.27 6.531 1 98.69 97 GLY A C 1
ATOM 731 O O . GLY A 1 97 ? 5.438 0.953 6.676 1 98.69 97 GLY A O 1
ATOM 732 N N . ILE A 1 98 ? 4.688 -0.905 5.711 1 98.94 98 ILE A N 1
ATOM 733 C CA . ILE A 1 98 ? 3.576 -0.261 5.02 1 98.94 98 ILE A CA 1
ATOM 734 C C . ILE A 1 98 ? 2.416 -0.055 5.992 1 98.94 98 ILE A C 1
ATOM 736 O O . ILE A 1 98 ? 1.743 -1.015 6.375 1 98.94 98 ILE A O 1
ATOM 740 N N . THR A 1 99 ? 2.119 1.18 6.25 1 98.81 99 THR A N 1
ATOM 741 C CA . THR A 1 99 ? 1.229 1.433 7.379 1 98.81 99 THR A CA 1
ATOM 742 C C . THR A 1 99 ? -0.165 1.818 6.891 1 98.81 99 THR A C 1
ATOM 744 O O . THR A 1 99 ? -1.146 1.678 7.625 1 98.81 99 THR A O 1
ATOM 747 N N . HIS A 1 100 ? -0.214 2.393 5.719 1 98.94 100 HIS A N 1
ATOM 748 C CA . HIS A 1 100 ? -1.509 2.754 5.152 1 98.94 100 HIS A CA 1
ATOM 749 C C . HIS A 1 100 ? -1.405 2.992 3.65 1 98.94 100 HIS A C 1
ATOM 751 O O . HIS A 1 100 ? -0.305 3.006 3.094 1 98.94 100 HIS A O 1
ATOM 757 N N . PHE A 1 101 ? -2.52 3.045 2.98 1 98.81 101 PHE A N 1
ATOM 758 C CA . PHE A 1 101 ? -2.631 3.68 1.674 1 98.81 101 PHE A CA 1
ATOM 759 C C . PHE A 1 101 ? -3.764 4.699 1.662 1 98.81 101 PHE A C 1
ATOM 761 O O . PHE A 1 101 ? -4.715 4.59 2.441 1 98.81 101 PHE A O 1
ATOM 768 N N . ALA A 1 102 ? -3.582 5.645 0.834 1 98.56 102 ALA A N 1
ATOM 769 C CA . ALA A 1 102 ? -4.551 6.738 0.785 1 98.56 102 ALA A CA 1
ATOM 770 C C . ALA A 1 102 ? -5.438 6.625 -0.451 1 98.56 102 ALA A C 1
ATOM 772 O O . ALA A 1 102 ? -4.969 6.262 -1.531 1 98.56 102 ALA A O 1
ATOM 773 N N . LEU A 1 103 ? -6.664 6.965 -0.269 1 98.19 103 LEU A N 1
ATOM 774 C CA . LEU A 1 103 ? -7.637 7.059 -1.351 1 98.19 103 LEU A CA 1
ATOM 775 C C . LEU A 1 103 ? -8.039 8.508 -1.6 1 98.19 103 LEU A C 1
ATOM 777 O O . LEU A 1 103 ? -8.43 9.219 -0.67 1 98.19 103 LEU A O 1
ATOM 781 N N . TYR A 1 104 ? -7.918 8.898 -2.84 1 97.75 104 TYR A N 1
ATOM 782 C CA . TYR A 1 104 ? -8.32 10.258 -3.201 1 97.75 104 TYR A CA 1
ATOM 783 C C . TYR A 1 104 ? -9.82 10.336 -3.449 1 97.75 104 TYR A C 1
ATOM 785 O O . TYR A 1 104 ? -10.391 9.477 -4.129 1 97.75 104 TYR A O 1
ATOM 793 N N . THR A 1 105 ? -10.43 11.336 -2.904 1 96.94 105 THR A N 1
ATOM 794 C CA . THR A 1 105 ? -11.859 11.539 -3.1 1 96.94 105 THR A CA 1
ATOM 795 C C . THR A 1 105 ? -12.172 13.023 -3.277 1 96.94 105 THR A C 1
ATOM 797 O O . THR A 1 105 ? -11.492 13.883 -2.715 1 96.94 105 THR A O 1
ATOM 800 N N . ASP A 1 106 ? -13.211 13.336 -4.023 1 94.06 106 ASP A N 1
ATOM 801 C CA . ASP A 1 106 ? -13.602 14.719 -4.27 1 94.06 106 ASP A CA 1
ATOM 802 C C . ASP A 1 106 ? -14.445 15.266 -3.117 1 94.06 106 ASP A C 1
ATOM 804 O O . ASP A 1 106 ? -14.578 16.484 -2.957 1 94.06 106 ASP A O 1
ATOM 808 N N . ASP A 1 107 ? -15.047 14.398 -2.383 1 96.81 107 ASP A N 1
ATOM 809 C CA . ASP A 1 107 ? -15.875 14.742 -1.234 1 96.81 107 ASP A CA 1
ATOM 810 C C . ASP A 1 107 ? -15.516 13.898 -0.018 1 96.81 107 ASP A C 1
ATOM 812 O O . ASP A 1 107 ? -16.125 12.844 0.211 1 96.81 107 ASP A O 1
ATOM 816 N N . ILE A 1 108 ? -14.641 14.438 0.748 1 97.88 108 ILE A N 1
ATOM 817 C CA . ILE A 1 108 ? -14.039 13.633 1.81 1 97.88 108 ILE A CA 1
ATOM 818 C C . ILE A 1 108 ? -15.062 13.391 2.914 1 97.88 108 ILE A C 1
ATOM 820 O O . ILE A 1 108 ? -15.109 12.312 3.504 1 97.88 108 ILE A O 1
ATOM 824 N N . ASP A 1 109 ? -15.898 14.328 3.227 1 98.19 109 ASP A N 1
ATOM 825 C CA . ASP A 1 109 ? -16.906 14.141 4.27 1 98.19 109 ASP A CA 1
ATOM 826 C C . ASP A 1 109 ? -17.891 13.039 3.896 1 98.19 109 ASP A C 1
ATOM 828 O O . ASP A 1 109 ? -18.172 12.148 4.703 1 98.19 109 ASP A O 1
ATOM 832 N N . ALA A 1 110 ? -18.344 13.062 2.703 1 98.25 110 ALA A N 1
ATOM 833 C CA . ALA A 1 110 ? -19.281 12.039 2.234 1 98.25 110 ALA A CA 1
ATOM 834 C C . ALA A 1 110 ? -18.625 10.672 2.162 1 98.25 110 ALA A C 1
ATOM 836 O O . ALA A 1 110 ? -19.25 9.656 2.457 1 98.25 110 ALA A O 1
ATOM 837 N N . SER A 1 111 ? -17.375 10.68 1.697 1 98.56 111 SER A N 1
ATOM 838 C CA . SER A 1 111 ? -16.641 9.422 1.595 1 98.56 111 SER A CA 1
ATOM 839 C C . SER A 1 111 ? -16.453 8.781 2.965 1 98.56 111 SER A C 1
ATOM 841 O O . SER A 1 111 ? -16.641 7.57 3.123 1 98.56 111 SER A O 1
ATOM 843 N N . VAL A 1 112 ? -16.078 9.562 3.957 1 98.62 112 VAL A N 1
ATOM 844 C CA . VAL A 1 112 ? -15.867 9.055 5.309 1 98.62 112 VAL A CA 1
ATOM 845 C C . VAL A 1 112 ? -17.188 8.562 5.883 1 98.62 112 VAL A C 1
ATOM 847 O O . VAL A 1 112 ? -17.234 7.52 6.547 1 98.62 112 VAL A O 1
ATOM 850 N N . GLU A 1 113 ? -18.219 9.273 5.645 1 98.31 113 GLU A N 1
ATOM 851 C CA . GLU A 1 113 ? -19.547 8.844 6.105 1 98.31 113 GLU A CA 1
ATOM 852 C C . GLU A 1 113 ? -19.922 7.492 5.516 1 98.31 113 GLU A C 1
ATOM 854 O O . GLU A 1 113 ? -20.391 6.602 6.23 1 98.31 113 GLU A O 1
ATOM 859 N N . ARG A 1 114 ? -19.75 7.367 4.242 1 98.19 114 ARG A N 1
ATOM 860 C CA . ARG A 1 114 ? -20.047 6.098 3.582 1 98.19 114 ARG A CA 1
ATOM 861 C C . ARG A 1 114 ? -19.203 4.973 4.168 1 98.19 114 ARG A C 1
ATOM 863 O O . ARG A 1 114 ? -19.703 3.867 4.395 1 98.19 114 ARG A O 1
ATOM 870 N N . PHE A 1 115 ? -17.984 5.266 4.344 1 98.69 115 PHE A N 1
ATOM 871 C CA . PHE A 1 115 ? -17.047 4.324 4.926 1 98.69 115 PHE A CA 1
ATOM 872 C C . PHE A 1 115 ? -17.516 3.863 6.301 1 98.69 115 PHE A C 1
ATOM 874 O O . PHE A 1 115 ? -17.484 2.668 6.598 1 98.69 115 PHE A O 1
ATOM 881 N N . GLU A 1 116 ? -17.875 4.766 7.086 1 98.5 116 GLU A N 1
ATOM 882 C CA . GLU A 1 116 ? -18.359 4.461 8.43 1 98.5 116 GLU A CA 1
ATOM 883 C C . GLU A 1 116 ? -19.641 3.629 8.383 1 98.5 116 GLU A C 1
ATOM 885 O O . GLU A 1 116 ? -19.797 2.666 9.133 1 98.5 116 GLU A O 1
ATOM 890 N N . LYS A 1 117 ? -20.547 3.932 7.523 1 98.31 117 LYS A N 1
ATOM 891 C CA . LYS A 1 117 ? -21.797 3.188 7.359 1 98.31 117 LYS A CA 1
ATOM 892 C C . LYS A 1 117 ? -21.531 1.744 6.949 1 98.31 117 LYS A C 1
ATOM 894 O O . LYS A 1 117 ? -22.266 0.836 7.324 1 98.31 117 LYS A O 1
ATOM 899 N N . ALA A 1 118 ? -20.469 1.587 6.25 1 98.56 118 ALA A N 1
ATOM 900 C CA . ALA A 1 118 ? -20.109 0.254 5.77 1 98.56 118 ALA A CA 1
ATOM 901 C C . ALA A 1 118 ? -19.453 -0.569 6.875 1 98.56 118 ALA A C 1
ATOM 903 O O . ALA A 1 118 ? -19.234 -1.77 6.711 1 98.56 118 ALA A O 1
ATOM 904 N N . GLY A 1 119 ? -19.078 0.042 7.961 1 98.69 119 GLY A N 1
ATOM 905 C CA . GLY A 1 119 ? -18.5 -0.696 9.07 1 98.69 119 GLY A CA 1
ATOM 906 C C . GLY A 1 119 ? -17.094 -0.263 9.414 1 98.69 119 GLY A C 1
ATOM 907 O O . GLY A 1 119 ? -16.484 -0.805 10.336 1 98.69 119 GLY A O 1
ATOM 908 N N . GLY A 1 120 ? -16.516 0.76 8.719 1 98.75 120 GLY A N 1
ATOM 909 C CA . GLY A 1 120 ? -15.211 1.308 9.055 1 98.75 120 GLY A CA 1
ATOM 910 C C . GLY A 1 120 ? -15.25 2.293 10.203 1 98.75 120 GLY A C 1
ATOM 911 O O . GLY A 1 120 ? -16.328 2.697 10.641 1 98.75 120 GLY A O 1
ATOM 912 N N . THR A 1 121 ? -14.023 2.643 10.664 1 98.75 121 THR A N 1
ATOM 913 C CA . THR A 1 121 ? -13.93 3.543 11.812 1 98.75 121 THR A CA 1
ATOM 914 C C . THR A 1 121 ? -13.008 4.723 11.492 1 98.75 121 THR A C 1
ATOM 916 O O . THR A 1 121 ? -11.797 4.551 11.352 1 98.75 121 THR A O 1
ATOM 919 N N . PRO A 1 122 ? -13.586 5.891 11.367 1 98.62 122 PRO A N 1
ATOM 920 C CA . PRO A 1 122 ? -12.711 7.059 11.312 1 98.62 122 PRO A CA 1
ATOM 921 C C . PRO A 1 122 ? -12.016 7.344 12.648 1 98.62 122 PRO A C 1
ATOM 923 O O . PRO A 1 122 ? -12.617 7.168 13.711 1 98.62 122 PRO A O 1
ATOM 926 N N . LEU A 1 123 ? -10.75 7.691 12.57 1 98.25 123 LEU A N 1
ATOM 927 C CA . LEU A 1 123 ? -10.023 7.969 13.805 1 98.25 123 LEU A CA 1
ATOM 928 C C . LEU A 1 123 ? -10.336 9.375 14.312 1 98.25 123 LEU A C 1
ATOM 930 O O . LEU A 1 123 ? -10.305 9.617 15.523 1 98.25 123 LEU A O 1
ATOM 934 N N . THR A 1 124 ? -10.555 10.273 13.414 1 97.06 124 THR A N 1
ATOM 935 C CA . THR A 1 124 ? -11.031 11.633 13.648 1 97.06 124 THR A CA 1
ATOM 936 C C . THR A 1 124 ? -11.969 12.078 12.531 1 97.06 124 THR A C 1
ATOM 938 O O . THR A 1 124 ? -12.234 11.32 11.602 1 97.06 124 THR A O 1
ATOM 941 N N . ALA A 1 125 ? -12.477 13.258 12.727 1 97.38 125 ALA A N 1
ATOM 942 C CA . ALA A 1 125 ? -13.086 13.914 11.57 1 97.38 125 ALA A CA 1
ATOM 943 C C . ALA A 1 125 ? -12.016 14.344 10.562 1 97.38 125 ALA A C 1
ATOM 945 O O . ALA A 1 125 ? -10.836 14.453 10.906 1 97.38 125 ALA A O 1
ATOM 946 N N . PRO A 1 126 ? -12.492 14.5 9.242 1 98.25 126 PRO A N 1
ATOM 947 C CA . PRO A 1 126 ? -11.531 15.07 8.297 1 98.25 126 PRO A CA 1
ATOM 948 C C . PRO A 1 126 ? -10.906 16.375 8.805 1 98.25 126 PRO A C 1
ATOM 950 O O . PRO A 1 126 ? -11.602 17.203 9.383 1 98.25 126 PRO A O 1
ATOM 953 N N . ARG A 1 127 ? -9.609 16.453 8.578 1 97.62 127 ARG A N 1
ATOM 954 C CA . ARG A 1 127 ? -8.875 17.594 9.109 1 97.62 127 ARG A CA 1
ATOM 955 C C . ARG A 1 127 ? -7.996 18.234 8.039 1 97.62 127 ARG A C 1
ATOM 957 O O . ARG A 1 127 ? -7.617 17.562 7.07 1 97.62 127 ARG A O 1
ATOM 964 N N . ALA A 1 128 ? -7.617 19.438 8.297 1 97.44 128 ALA A N 1
ATOM 965 C CA . ALA A 1 128 ? -6.734 20.172 7.391 1 97.44 128 ALA A CA 1
ATOM 966 C C . ALA A 1 128 ? -5.336 19.562 7.375 1 97.44 128 ALA A C 1
ATOM 968 O O . ALA A 1 128 ? -4.852 19.078 8.398 1 97.44 128 ALA A O 1
ATOM 969 N N . ILE A 1 129 ? -4.703 19.562 6.191 1 96.25 129 ILE A N 1
ATOM 970 C CA . ILE A 1 129 ? -3.299 19.172 6.082 1 96.25 129 ILE A CA 1
ATOM 971 C C . ILE A 1 129 ? -2.414 20.312 6.594 1 96.25 129 ILE A C 1
ATOM 973 O O . ILE A 1 129 ? -2.447 21.422 6.062 1 96.25 129 ILE A O 1
ATOM 977 N N . PRO A 1 130 ? -1.592 20 7.527 1 92 130 PRO A N 1
ATOM 978 C CA . PRO A 1 130 ? -0.909 21.094 8.219 1 92 130 PRO A CA 1
ATOM 979 C C . PRO A 1 130 ? 0.443 21.422 7.59 1 92 130 PRO A C 1
ATOM 981 O O . PRO A 1 130 ? 1.102 22.391 8.008 1 92 130 PRO A O 1
ATOM 984 N N . TYR A 1 131 ? 0.865 20.766 6.602 1 94.06 131 TYR A N 1
ATOM 985 C CA . TYR A 1 131 ? 2.23 20.891 6.109 1 94.06 131 TYR A CA 1
ATOM 986 C C . TYR A 1 131 ? 2.33 22 5.066 1 94.06 131 TYR A C 1
ATOM 988 O O . TYR A 1 131 ? 1.5 22.078 4.156 1 94.06 131 TYR A O 1
ATOM 996 N N . ALA A 1 132 ? 3.416 22.75 5.109 1 94.94 132 ALA A N 1
ATOM 997 C CA . ALA A 1 132 ? 3.617 23.891 4.215 1 94.94 132 ALA A CA 1
ATOM 998 C C . ALA A 1 132 ? 3.664 23.438 2.756 1 94.94 132 ALA A C 1
ATOM 1000 O O . ALA A 1 132 ? 3.312 24.203 1.853 1 94.94 132 ALA A O 1
ATOM 1001 N N . THR A 1 133 ? 4 22.25 2.516 1 96.94 133 THR A N 1
ATOM 1002 C CA . THR A 1 133 ? 4.117 21.734 1.157 1 96.94 133 THR A CA 1
ATOM 1003 C C . THR A 1 133 ? 2.744 21.375 0.595 1 96.94 133 THR A C 1
ATOM 1005 O O . THR A 1 133 ? 2.562 21.312 -0.623 1 96.94 133 THR A O 1
ATOM 1008 N N . GLU A 1 134 ? 1.802 21.172 1.499 1 96.94 134 GLU A N 1
ATOM 1009 C CA . GLU A 1 134 ? 0.568 20.547 1.026 1 96.94 134 GLU A CA 1
ATOM 1010 C C . GLU A 1 134 ? -0.656 21.344 1.474 1 96.94 134 GLU A C 1
ATOM 1012 O O . GLU A 1 134 ? -1.759 21.125 0.966 1 96.94 134 GLU A O 1
ATOM 1017 N N . LYS A 1 135 ? -0.458 22.203 2.336 1 96.5 135 LYS A N 1
ATOM 1018 C CA . LYS A 1 135 ? -1.577 22.891 2.963 1 96.5 135 LYS A CA 1
ATOM 1019 C C . LYS A 1 135 ? -2.359 23.703 1.937 1 96.5 135 LYS A C 1
ATOM 1021 O O . LYS A 1 135 ? -1.787 24.219 0.968 1 96.5 135 LYS A O 1
ATOM 1026 N N . GLY A 1 136 ? -3.686 23.75 2.156 1 95.75 136 GLY A N 1
ATOM 1027 C CA . GLY A 1 136 ? -4.68 24.516 1.421 1 95.75 136 GLY A CA 1
ATOM 1028 C C . GLY A 1 136 ? -6.043 24.516 2.086 1 95.75 136 GLY A C 1
ATOM 1029 O O . GLY A 1 136 ? -6.398 23.578 2.783 1 95.75 136 GLY A O 1
ATOM 1030 N N . PRO A 1 137 ? -6.809 25.609 2 1 95.62 137 PRO A N 1
ATOM 1031 C CA . PRO A 1 137 ? -8.078 25.75 2.717 1 95.62 137 PRO A CA 1
ATOM 1032 C C . PRO A 1 137 ? -8.984 24.531 2.562 1 95.62 137 PRO A C 1
ATOM 1034 O O . PRO A 1 137 ? -9.711 24.172 3.494 1 95.62 137 PRO A O 1
ATOM 1037 N N . GLY A 1 138 ? -8.969 23.891 1.472 1 96.38 138 GLY A N 1
ATOM 1038 C CA . GLY A 1 138 ? -9.844 22.75 1.246 1 96.38 138 GLY A CA 1
ATOM 1039 C C . GLY A 1 138 ? -9.125 21.422 1.281 1 96.38 138 GLY A C 1
ATOM 1040 O O . GLY A 1 138 ? -9.75 20.359 1.146 1 96.38 138 GLY A O 1
ATOM 1041 N N . ASN A 1 139 ? -7.816 21.453 1.419 1 97.38 139 ASN A N 1
ATOM 1042 C CA . ASN A 1 139 ? -7.043 20.219 1.467 1 97.38 139 ASN A CA 1
ATOM 1043 C C . ASN A 1 139 ? -7.184 19.531 2.816 1 97.38 139 ASN A C 1
ATOM 1045 O O . ASN A 1 139 ? -6.887 20.109 3.857 1 97.38 139 ASN A O 1
ATOM 1049 N N . LYS A 1 140 ? -7.684 18.234 2.799 1 98.06 140 LYS A N 1
ATOM 1050 C CA . LYS A 1 140 ? -8 17.547 4.043 1 98.06 140 LYS A CA 1
ATOM 1051 C C . LYS A 1 140 ? -7.578 16.078 3.971 1 98.06 140 LYS A C 1
ATOM 1053 O O . LYS A 1 140 ? -7.48 15.508 2.885 1 98.06 140 LYS A O 1
ATOM 1058 N N . VAL A 1 141 ? -7.332 15.578 5.141 1 98.38 141 VAL A N 1
ATOM 1059 C CA . VAL A 1 141 ? -7.078 14.148 5.289 1 98.38 141 VAL A CA 1
ATOM 1060 C C . VAL A 1 141 ? -7.906 13.594 6.441 1 98.38 141 VAL A C 1
ATOM 1062 O O . VAL A 1 141 ? -8.367 14.352 7.305 1 98.38 141 VAL A O 1
ATOM 1065 N N . CYS A 1 142 ? -8.094 12.289 6.457 1 98.75 142 CYS A N 1
ATOM 1066 C CA . CYS A 1 142 ? -8.75 11.547 7.531 1 98.75 142 CYS A CA 1
ATOM 1067 C C . CYS A 1 142 ? -8.281 10.094 7.551 1 98.75 142 CYS A C 1
ATOM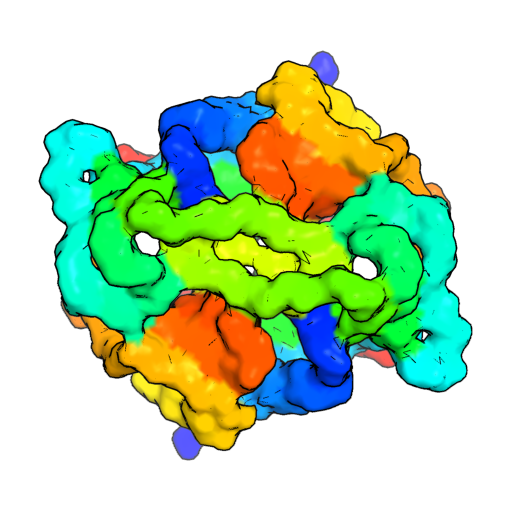 1069 O O . CYS A 1 142 ? -8.523 9.344 6.609 1 98.75 142 CYS A O 1
ATOM 1071 N N . TYR A 1 143 ? -7.598 9.758 8.633 1 98.81 143 TYR A N 1
ATOM 1072 C CA . TYR A 1 143 ? -7.203 8.367 8.82 1 98.81 143 TYR A CA 1
ATOM 1073 C C . TYR A 1 143 ? -8.352 7.539 9.383 1 98.81 143 TYR A C 1
ATOM 1075 O O . TYR A 1 143 ? -9.094 8.008 10.25 1 98.81 143 TYR A O 1
ATOM 1083 N N . CYS A 1 144 ? -8.484 6.359 8.875 1 98.88 144 CYS A N 1
ATOM 1084 C CA . CYS A 1 144 ? -9.555 5.445 9.242 1 98.88 144 CYS A CA 1
ATOM 1085 C C . CYS A 1 144 ? -9.039 4.023 9.391 1 98.88 144 CYS A C 1
ATOM 1087 O O . CYS A 1 144 ? -7.918 3.721 8.977 1 98.88 144 CYS A O 1
ATOM 1089 N N . ARG A 1 145 ? -9.867 3.184 9.992 1 98.75 145 ARG A N 1
ATOM 1090 C CA . ARG A 1 145 ? -9.57 1.762 10.125 1 98.75 145 ARG A CA 1
ATOM 1091 C C . ARG A 1 145 ? -10.648 0.914 9.469 1 98.75 145 ARG A C 1
ATOM 1093 O O . ARG A 1 145 ? -11.844 1.116 9.719 1 98.75 145 ARG A O 1
ATOM 1100 N N . MET A 1 146 ? -10.219 0.011 8.656 1 98.75 146 MET A N 1
ATOM 1101 C CA . MET A 1 146 ? -11.141 -0.992 8.141 1 98.75 146 MET A CA 1
ATOM 1102 C C . MET A 1 146 ? -11.578 -1.953 9.234 1 98.75 146 MET A C 1
ATOM 1104 O O . MET A 1 146 ? -10.992 -1.972 10.32 1 98.75 146 MET A O 1
ATOM 1108 N N . PRO A 1 147 ? -12.594 -2.791 8.977 1 98.56 147 PRO A N 1
ATOM 1109 C CA . PRO A 1 147 ? -13.164 -3.623 10.039 1 98.56 147 PRO A CA 1
ATOM 1110 C C . PRO A 1 147 ? -12.148 -4.59 10.641 1 98.56 147 PRO A C 1
ATOM 1112 O O . PRO A 1 147 ? -12.242 -4.941 11.82 1 98.56 147 PRO A O 1
ATOM 1115 N N . TRP A 1 148 ? -11.141 -4.98 9.867 1 98.25 148 TRP A N 1
ATOM 1116 C CA . TRP A 1 148 ? -10.188 -5.965 10.359 1 98.25 148 TRP A CA 1
ATOM 1117 C C . TRP A 1 148 ? -8.93 -5.285 10.883 1 98.25 148 TRP A C 1
ATOM 1119 O O . TRP A 1 148 ? -7.926 -5.945 11.172 1 98.25 148 TRP A O 1
ATOM 1129 N N . GLY A 1 149 ? -8.906 -3.984 10.828 1 98.25 149 GLY A N 1
ATOM 1130 C CA . GLY A 1 149 ? -7.852 -3.277 11.547 1 98.25 149 GLY A CA 1
ATOM 1131 C C . GLY A 1 149 ? -6.895 -2.543 10.625 1 98.25 149 GLY A C 1
ATOM 1132 O O . GLY A 1 149 ? -6.102 -1.716 11.078 1 98.25 149 GLY A O 1
ATOM 1133 N N . THR A 1 150 ? -6.887 -2.783 9.375 1 98.69 150 THR A N 1
ATOM 1134 C CA . THR A 1 150 ? -6.004 -2.127 8.422 1 98.69 150 THR A CA 1
ATOM 1135 C C . THR A 1 150 ? -6.305 -0.633 8.344 1 98.69 150 THR A C 1
ATOM 1137 O O . THR A 1 150 ? -7.469 -0.229 8.328 1 98.69 150 THR A O 1
ATOM 1140 N N . THR A 1 151 ? -5.238 0.161 8.328 1 98.75 151 THR A N 1
ATOM 1141 C CA . THR A 1 151 ? -5.383 1.611 8.273 1 98.75 151 THR A CA 1
ATOM 1142 C C . THR A 1 151 ? -5.43 2.098 6.828 1 98.75 151 THR A C 1
ATOM 1144 O O . THR A 1 151 ? -4.66 1.63 5.984 1 98.75 151 THR A O 1
ATOM 1147 N N . ILE A 1 152 ? -6.316 3.029 6.543 1 98.81 152 ILE A N 1
ATOM 1148 C CA . ILE A 1 152 ? -6.34 3.775 5.289 1 98.81 152 ILE A CA 1
ATOM 1149 C C . ILE A 1 152 ? -6.449 5.27 5.582 1 98.81 152 ILE A C 1
ATOM 1151 O O . ILE A 1 152 ? -6.715 5.668 6.719 1 98.81 152 ILE A O 1
ATOM 1155 N N . GLU A 1 153 ? -6.16 6.051 4.59 1 98.81 153 GLU A N 1
ATOM 1156 C CA . GLU A 1 153 ? -6.305 7.504 4.629 1 98.81 153 GLU A CA 1
ATOM 1157 C C . GLU A 1 153 ? -7.191 8 3.49 1 98.81 153 GLU A C 1
ATOM 1159 O O . GLU A 1 153 ? -7.027 7.586 2.342 1 98.81 153 GLU A O 1
ATOM 1164 N N . PHE A 1 154 ? -8.219 8.758 3.844 1 98.62 154 PHE A N 1
ATOM 1165 C CA . PHE A 1 154 ? -8.859 9.562 2.814 1 98.62 154 PHE A CA 1
ATOM 1166 C C . PHE A 1 154 ? -8.141 10.898 2.645 1 98.62 154 PHE A C 1
ATOM 1168 O O . PHE A 1 154 ? -7.727 11.516 3.629 1 98.62 154 PHE A O 1
ATOM 1175 N N . ILE A 1 155 ? -8.055 11.344 1.357 1 98.06 155 ILE A N 1
ATOM 1176 C CA . ILE A 1 155 ? -7.398 12.617 1.101 1 98.06 155 ILE A CA 1
ATOM 1177 C C . ILE A 1 155 ? -8.141 13.367 -0.006 1 98.06 155 ILE A C 1
ATOM 1179 O O . ILE A 1 155 ? -8.633 12.75 -0.953 1 98.06 155 ILE A O 1
ATOM 1183 N N . THR A 1 156 ? -8.266 14.617 0.122 1 96.88 156 THR A N 1
ATOM 1184 C CA . THR A 1 156 ? -8.711 15.531 -0.926 1 96.88 156 THR A CA 1
ATOM 1185 C C . THR A 1 156 ? -7.836 16.781 -0.959 1 96.88 156 THR A C 1
ATOM 1187 O O . THR A 1 156 ? -7.461 17.312 0.089 1 96.88 156 THR A O 1
ATOM 1190 N N . THR A 1 157 ? -7.461 17.172 -2.16 1 96.31 157 THR A N 1
ATOM 1191 C CA . THR A 1 157 ? -6.625 18.344 -2.348 1 96.31 157 THR A CA 1
ATOM 1192 C C . THR A 1 157 ? -7.168 19.234 -3.473 1 96.31 157 THR A C 1
ATOM 1194 O O . THR A 1 157 ? -6.492 19.438 -4.48 1 96.31 157 THR A O 1
ATOM 1197 N N . PRO A 1 158 ? -8.344 19.797 -3.244 1 94.94 158 PRO A N 1
ATOM 1198 C CA . PRO A 1 158 ? -8.898 20.672 -4.289 1 94.94 158 PRO A CA 1
ATOM 1199 C C . PRO A 1 158 ? -8.078 21.938 -4.5 1 94.94 158 PRO A C 1
ATOM 1201 O O . PRO A 1 158 ? -8.148 22.547 -5.57 1 94.94 158 PRO A O 1
ATOM 1204 N N . ASP A 1 159 ? -7.359 22.359 -3.508 1 95.69 159 ASP A N 1
ATOM 1205 C CA . ASP A 1 159 ? -6.512 23.531 -3.621 1 95.69 159 ASP A CA 1
ATOM 1206 C C . ASP A 1 159 ? -5.09 23.156 -4.035 1 95.69 159 ASP A C 1
ATOM 1208 O O . ASP A 1 159 ? -4.566 22.125 -3.604 1 95.69 159 ASP A O 1
ATOM 1212 N N . ARG A 1 160 ? -4.461 24.062 -4.812 1 95 160 ARG A N 1
ATOM 1213 C CA . ARG A 1 160 ? -3.08 23.875 -5.242 1 95 160 ARG A CA 1
ATOM 1214 C C . ARG A 1 160 ? -2.15 23.703 -4.043 1 95 160 ARG A C 1
ATOM 1216 O O . ARG A 1 160 ? -2.189 24.516 -3.107 1 95 160 ARG A O 1
ATOM 1223 N N . MET A 1 161 ? -1.341 22.719 -4.129 1 96.62 161 MET A N 1
ATOM 1224 C CA . MET A 1 161 ? -0.377 22.516 -3.053 1 96.62 161 MET A CA 1
ATOM 1225 C C . MET A 1 161 ? 0.885 23.328 -3.279 1 96.62 161 MET A C 1
ATOM 1227 O O . MET A 1 161 ? 1.418 23.359 -4.391 1 96.62 161 MET A O 1
ATOM 1231 N N . PRO A 1 162 ? 1.415 23.953 -2.258 1 97.12 162 PRO A N 1
ATOM 1232 C CA . PRO A 1 162 ? 2.535 24.875 -2.396 1 97.12 162 PRO A CA 1
ATOM 1233 C C . PRO A 1 162 ? 3.809 24.203 -2.896 1 97.12 162 PRO A C 1
ATOM 1235 O O . PRO A 1 162 ? 4.703 24.875 -3.424 1 97.12 162 PRO A O 1
ATOM 1238 N N . TYR A 1 163 ? 3.918 22.891 -2.762 1 97.12 163 TYR A N 1
ATOM 1239 C CA . TYR A 1 163 ? 5.125 22.234 -3.248 1 97.12 163 TYR A CA 1
ATOM 1240 C C . TYR A 1 163 ? 5.316 22.469 -4.738 1 97.12 163 TYR A C 1
ATOM 1242 O O . TYR A 1 163 ? 6.434 22.359 -5.254 1 97.12 163 TYR A O 1
ATOM 1250 N N . HIS A 1 164 ? 4.281 22.875 -5.438 1 96.31 164 HIS A N 1
ATOM 1251 C CA . HIS A 1 164 ? 4.332 23.156 -6.867 1 96.31 164 HIS A CA 1
ATOM 1252 C C . HIS A 1 164 ? 5.352 24.25 -7.172 1 96.31 164 HIS A C 1
ATOM 1254 O O . HIS A 1 164 ? 5.879 24.328 -8.281 1 96.31 164 HIS A O 1
ATOM 1260 N N . ASP A 1 165 ? 5.594 25.078 -6.246 1 97.25 165 ASP A N 1
ATOM 1261 C CA . ASP A 1 165 ? 6.52 26.188 -6.438 1 97.25 165 ASP A CA 1
ATOM 1262 C C . ASP A 1 165 ? 7.965 25.75 -6.219 1 97.25 165 ASP A C 1
ATOM 1264 O O . ASP A 1 165 ? 8.898 26.516 -6.461 1 97.25 165 ASP A O 1
ATOM 1268 N N . GLN A 1 166 ? 8.18 24.5 -5.801 1 96.12 166 GLN A N 1
ATOM 1269 C CA . GLN A 1 166 ? 9.5 24.078 -5.352 1 96.12 166 GLN A CA 1
ATOM 1270 C C . GLN A 1 166 ? 10.117 23.078 -6.324 1 96.12 166 GLN A C 1
ATOM 1272 O O . GLN A 1 166 ? 11.32 22.812 -6.285 1 96.12 166 GLN A O 1
ATOM 1277 N N . THR A 1 167 ? 9.336 22.562 -7.07 1 96.81 167 THR A N 1
ATOM 1278 C CA . THR A 1 167 ? 9.812 21.516 -7.973 1 96.81 167 THR A CA 1
ATOM 1279 C C . THR A 1 167 ? 8.922 21.422 -9.203 1 96.81 167 THR A C 1
ATOM 1281 O O . THR A 1 167 ? 7.773 21.859 -9.188 1 96.81 167 THR A O 1
ATOM 1284 N N . GLU A 1 168 ? 9.445 20.812 -10.305 1 95.88 168 GLU A N 1
ATOM 1285 C CA . GLU A 1 168 ? 8.664 20.547 -11.5 1 95.88 168 GLU A CA 1
ATOM 1286 C C . GLU A 1 168 ? 7.992 19.172 -11.422 1 95.88 168 GLU A C 1
ATOM 1288 O O . GLU A 1 168 ? 7.105 18.875 -12.219 1 95.88 168 GLU A O 1
ATOM 1293 N N . LEU A 1 169 ? 8.422 18.359 -10.492 1 96.25 169 LEU A N 1
ATOM 1294 C CA . LEU A 1 169 ? 7.777 17.062 -10.289 1 96.25 169 LEU A CA 1
ATOM 1295 C C . LEU A 1 169 ? 6.355 17.25 -9.766 1 96.25 169 LEU A C 1
ATOM 1297 O O . LEU A 1 169 ? 6.051 18.25 -9.117 1 96.25 169 LEU A O 1
ATOM 1301 N N . ARG A 1 170 ? 5.492 16.25 -10.094 1 96.06 170 ARG A N 1
ATOM 1302 C CA . ARG A 1 170 ? 4.09 16.344 -9.711 1 96.06 170 ARG A CA 1
ATOM 1303 C C . ARG A 1 170 ? 3.623 15.07 -9.016 1 96.06 170 ARG A C 1
ATOM 1305 O O . ARG A 1 170 ? 4.051 13.977 -9.375 1 96.06 170 ARG A O 1
ATOM 1312 N N . ARG A 1 171 ? 2.723 15.312 -8.094 1 94.81 171 ARG A N 1
ATOM 1313 C CA . ARG A 1 171 ? 1.993 14.195 -7.504 1 94.81 171 ARG A CA 1
ATOM 1314 C C . ARG A 1 171 ? 1.018 13.586 -8.5 1 94.81 171 ARG A C 1
ATOM 1316 O O . ARG A 1 171 ? 0.438 14.297 -9.328 1 94.81 171 ARG A O 1
ATOM 1323 N N . TRP A 1 172 ? 0.786 12.32 -8.375 1 88.94 172 TRP A N 1
ATOM 1324 C CA . TRP A 1 172 ? 0.022 11.484 -9.305 1 88.94 172 TRP A CA 1
ATOM 1325 C C . TRP A 1 172 ? -1.391 12.023 -9.484 1 88.94 172 TRP A C 1
ATOM 1327 O O . TRP A 1 172 ? -1.924 12.031 -10.594 1 88.94 172 TRP A O 1
ATOM 1337 N N . GLN A 1 173 ? -2.121 12.477 -8.508 1 85.25 173 GLN A N 1
ATOM 1338 C CA . GLN A 1 173 ? -3.518 12.859 -8.672 1 85.25 173 GLN A CA 1
ATOM 1339 C C . GLN A 1 173 ? -3.682 14.375 -8.594 1 85.25 173 GLN A C 1
ATOM 1341 O O . GLN A 1 173 ? -4.797 14.875 -8.453 1 85.25 173 GLN A O 1
ATOM 1346 N N . ASP A 1 174 ? -2.658 15.141 -8.594 1 77.19 174 ASP A N 1
ATOM 1347 C CA . ASP A 1 174 ? -2.77 16.594 -8.445 1 77.19 174 ASP A CA 1
ATOM 1348 C C . ASP A 1 174 ? -3.184 17.25 -9.758 1 77.19 174 ASP A C 1
ATOM 1350 O O . ASP A 1 174 ? -3.783 18.328 -9.75 1 77.19 174 ASP A O 1
ATOM 1354 N N . GLU A 1 175 ? -2.732 16.641 -10.875 1 66.19 175 GLU A N 1
ATOM 1355 C CA . GLU A 1 175 ? -3.01 17.375 -12.117 1 66.19 175 GLU A CA 1
ATOM 1356 C C . GLU A 1 175 ? -4.352 16.953 -12.711 1 66.19 175 GLU A C 1
ATOM 1358 O O . GLU A 1 175 ? -4.777 17.5 -13.734 1 66.19 175 GLU A O 1
ATOM 1363 N N . ASP A 1 176 ? -4.984 16.109 -12.086 1 56.19 176 ASP A N 1
ATOM 1364 C CA . ASP A 1 176 ? -6.223 15.656 -12.719 1 56.19 176 ASP A CA 1
ATOM 1365 C C . ASP A 1 176 ? -7.41 16.5 -12.266 1 56.19 176 ASP A C 1
ATOM 1367 O O . ASP A 1 176 ? -7.488 16.891 -11.102 1 56.19 176 ASP A O 1
ATOM 1371 N N . MET B 1 1 ? -28.5 11.633 -3.568 1 45.5 1 MET B N 1
ATOM 1372 C CA . MET B 1 1 ? -27.172 12.25 -3.637 1 45.5 1 MET B CA 1
ATOM 1373 C C . MET B 1 1 ? -26.172 11.297 -4.277 1 45.5 1 MET B C 1
ATOM 1375 O O . MET B 1 1 ? -26.25 10.086 -4.094 1 45.5 1 MET B O 1
ATOM 1379 N N . THR B 1 2 ? -25.562 11.664 -5.375 1 61.16 2 THR B N 1
ATOM 1380 C CA . THR B 1 2 ? -24.625 10.781 -6.074 1 61.16 2 THR B CA 1
ATOM 1381 C C . THR B 1 2 ? -23.547 10.281 -5.121 1 61.16 2 THR B C 1
ATOM 1383 O O . THR B 1 2 ? -23.031 11.039 -4.301 1 61.16 2 THR B O 1
ATOM 1386 N N . ALA B 1 3 ? -23.406 9.031 -5.02 1 73.94 3 ALA B N 1
ATOM 1387 C CA . ALA B 1 3 ? -22.406 8.406 -4.152 1 73.94 3 ALA B CA 1
ATOM 1388 C C . ALA B 1 3 ? -21.031 9.039 -4.363 1 73.94 3 ALA B C 1
ATOM 1390 O O . ALA B 1 3 ? -20.641 9.328 -5.492 1 73.94 3 ALA B O 1
ATOM 1391 N N . PRO B 1 4 ? -20.5 9.414 -3.133 1 82.25 4 PRO B N 1
ATOM 1392 C CA . PRO B 1 4 ? -19.156 9.992 -3.295 1 82.25 4 PRO B CA 1
ATOM 1393 C C . PRO B 1 4 ? -18.219 9.094 -4.098 1 82.25 4 PRO B C 1
ATOM 1395 O O . PRO B 1 4 ? -18.281 7.863 -3.977 1 82.25 4 PRO B O 1
ATOM 1398 N N . LEU B 1 5 ? -17.469 9.734 -4.949 1 86.44 5 LEU B N 1
ATOM 1399 C CA . LEU B 1 5 ? -16.609 8.992 -5.855 1 86.44 5 LEU B CA 1
ATOM 1400 C C . LEU B 1 5 ? -15.188 8.906 -5.293 1 86.44 5 LEU B C 1
ATOM 1402 O O . LEU B 1 5 ? -14.594 9.922 -4.941 1 86.44 5 LEU B O 1
ATOM 1406 N N . ILE B 1 6 ? -14.719 7.684 -5.086 1 96 6 ILE B N 1
ATOM 1407 C CA . ILE B 1 6 ? -13.297 7.445 -4.852 1 96 6 ILE B CA 1
ATOM 1408 C C . ILE B 1 6 ? -12.555 7.398 -6.184 1 96 6 ILE B C 1
ATOM 1410 O O . ILE B 1 6 ? -12.836 6.543 -7.027 1 96 6 ILE B O 1
ATOM 1414 N N . ARG B 1 7 ? -11.617 8.273 -6.414 1 95.56 7 ARG B N 1
ATOM 1415 C CA . ARG B 1 7 ? -10.922 8.359 -7.695 1 95.56 7 ARG B CA 1
ATOM 1416 C C . ARG B 1 7 ? -9.906 7.23 -7.844 1 95.56 7 ARG B C 1
ATOM 1418 O O . ARG B 1 7 ? -9.641 6.77 -8.953 1 95.56 7 ARG B O 1
ATOM 1425 N N . GLY B 1 8 ? -9.289 6.875 -6.738 1 95.94 8 GLY B N 1
ATOM 1426 C CA . GLY B 1 8 ? -8.297 5.816 -6.742 1 95.94 8 GLY B CA 1
ATOM 1427 C C . GLY B 1 8 ? -7.262 5.965 -5.641 1 95.94 8 GLY B C 1
ATOM 1428 O O . GLY B 1 8 ? -7.395 6.824 -4.77 1 95.94 8 GLY B O 1
ATOM 1429 N N . VAL B 1 9 ? -6.277 5.09 -5.656 1 97.25 9 VAL B N 1
ATOM 1430 C CA . VAL B 1 9 ? -5.203 5.113 -4.672 1 97.25 9 VAL B CA 1
ATOM 1431 C C . VAL B 1 9 ? -4.27 6.285 -4.949 1 97.25 9 VAL B C 1
ATOM 1433 O O . VAL B 1 9 ? -3.748 6.426 -6.059 1 97.25 9 VAL B O 1
ATOM 1436 N N . ASN B 1 10 ? -4.109 7.141 -3.963 1 97.5 10 ASN B N 1
ATOM 1437 C CA . ASN B 1 10 ? -3.312 8.359 -4.07 1 97.5 10 ASN B CA 1
ATOM 1438 C C . ASN B 1 10 ? -1.853 8.109 -3.703 1 97.5 10 ASN B C 1
ATOM 1440 O O . ASN B 1 10 ? -0.945 8.586 -4.383 1 97.5 10 ASN B O 1
ATOM 1444 N N . HIS B 1 11 ? -1.64 7.398 -2.604 1 98.38 11 HIS B N 1
ATOM 1445 C CA . HIS B 1 11 ? -0.277 7.094 -2.186 1 98.38 11 HIS B CA 1
ATOM 1446 C C . HIS B 1 11 ? -0.253 5.938 -1.189 1 98.38 11 HIS B C 1
ATOM 1448 O O . HIS B 1 11 ? -1.304 5.504 -0.713 1 98.38 11 HIS B O 1
ATOM 1454 N N . ILE B 1 12 ? 0.941 5.426 -0.971 1 98.81 12 ILE B N 1
ATOM 1455 C CA . ILE B 1 12 ? 1.235 4.398 0.023 1 98.81 12 ILE B CA 1
ATOM 1456 C C . ILE B 1 12 ? 2.148 4.977 1.104 1 98.81 12 ILE B C 1
ATOM 1458 O O . ILE B 1 12 ? 3.178 5.586 0.796 1 98.81 12 ILE B O 1
ATOM 1462 N N . GLY B 1 13 ? 1.753 4.797 2.365 1 98.88 13 GLY B N 1
ATOM 1463 C CA . GLY B 1 13 ? 2.557 5.262 3.484 1 98.88 13 GLY B CA 1
ATOM 1464 C C . GLY B 1 13 ? 3.465 4.188 4.055 1 98.88 13 GLY B C 1
ATOM 1465 O O . GLY B 1 13 ? 3.021 3.068 4.32 1 98.88 13 GLY B O 1
ATOM 1466 N N . ILE B 1 14 ? 4.723 4.527 4.262 1 98.94 14 ILE B N 1
ATOM 1467 C CA . ILE B 1 14 ? 5.715 3.613 4.82 1 98.94 14 ILE B CA 1
ATOM 1468 C C . ILE B 1 14 ? 6.48 4.305 5.945 1 98.94 14 ILE B C 1
ATOM 1470 O O . ILE B 1 14 ? 7.023 5.395 5.754 1 98.94 14 ILE B O 1
ATOM 1474 N N . THR B 1 15 ? 6.484 3.68 7.086 1 98.88 15 THR B N 1
ATOM 1475 C CA . THR B 1 15 ? 7.324 4.145 8.188 1 98.88 15 THR B CA 1
ATOM 1476 C C . THR B 1 15 ? 8.672 3.432 8.172 1 98.88 15 THR B C 1
ATOM 1478 O O . THR B 1 15 ? 8.734 2.201 8.109 1 98.88 15 THR B O 1
ATOM 1481 N N . VAL B 1 16 ? 9.727 4.188 8.219 1 98.75 16 VAL B N 1
ATOM 1482 C CA . VAL B 1 16 ? 11.086 3.672 8.102 1 98.75 16 VAL B CA 1
ATOM 1483 C C . VAL B 1 16 ? 11.922 4.133 9.297 1 98.75 16 VAL B C 1
ATOM 1485 O O . VAL B 1 16 ? 11.594 5.133 9.938 1 98.75 16 VAL B O 1
ATOM 1488 N N . PRO B 1 17 ? 13 3.426 9.586 1 98.06 17 PRO B N 1
ATOM 1489 C CA . PRO B 1 17 ? 13.859 3.83 10.703 1 98.06 17 PRO B CA 1
ATOM 1490 C C . PRO B 1 17 ? 14.703 5.066 10.391 1 98.06 17 PRO B C 1
ATOM 1492 O O . PRO B 1 17 ? 15.07 5.816 11.297 1 98.06 17 PRO B O 1
ATOM 1495 N N . ASP B 1 18 ? 15.109 5.262 9.172 1 97.81 18 ASP B N 1
ATOM 1496 C CA . ASP B 1 18 ? 15.961 6.344 8.695 1 97.81 18 ASP B CA 1
ATOM 1497 C C . ASP B 1 18 ? 15.523 6.82 7.312 1 97.81 18 ASP B C 1
ATOM 1499 O O . ASP B 1 18 ? 15.742 6.129 6.316 1 97.81 18 ASP B O 1
ATOM 1503 N N . ILE B 1 19 ? 15 8.055 7.246 1 98 19 ILE B N 1
ATOM 1504 C CA . ILE B 1 19 ? 14.336 8.5 6.027 1 98 19 ILE B CA 1
ATOM 1505 C C . ILE B 1 19 ? 15.383 8.789 4.949 1 98 19 ILE B C 1
ATOM 1507 O O . ILE B 1 19 ? 15.133 8.562 3.762 1 98 19 ILE B O 1
ATOM 1511 N N . GLU B 1 20 ? 16.531 9.25 5.316 1 97.88 20 GLU B N 1
ATOM 1512 C CA . GLU B 1 20 ? 17.578 9.516 4.328 1 97.88 20 GLU B CA 1
ATOM 1513 C C . GLU B 1 20 ? 18.078 8.219 3.691 1 97.88 20 GLU B C 1
ATOM 1515 O O . GLU B 1 20 ? 18.266 8.148 2.475 1 97.88 20 GLU B O 1
ATOM 1520 N N . ALA B 1 21 ? 18.312 7.215 4.527 1 98.38 21 ALA B N 1
ATOM 1521 C CA . ALA B 1 21 ? 18.703 5.906 4.012 1 98.38 21 ALA B CA 1
ATOM 1522 C C . ALA B 1 21 ? 17.625 5.324 3.105 1 98.38 21 ALA B C 1
ATOM 1524 O O . ALA B 1 21 ? 17.922 4.738 2.064 1 98.38 21 ALA B O 1
ATOM 1525 N N . ALA B 1 22 ? 16.375 5.512 3.516 1 98.62 22 ALA B N 1
ATOM 1526 C CA . ALA B 1 22 ? 15.266 4.984 2.729 1 98.62 22 ALA B CA 1
ATOM 1527 C C . ALA B 1 22 ? 15.172 5.68 1.373 1 98.62 22 ALA B C 1
ATOM 1529 O O . ALA B 1 22 ? 15.016 5.027 0.341 1 98.62 22 ALA B O 1
ATOM 1530 N N . LYS B 1 23 ? 15.266 7.016 1.375 1 98.5 23 LYS B N 1
ATOM 1531 C CA . LYS B 1 23 ? 15.25 7.758 0.118 1 98.5 23 LYS B CA 1
ATOM 1532 C C . LYS B 1 23 ? 16.359 7.289 -0.812 1 98.5 23 LYS B C 1
ATOM 1534 O O . LYS B 1 23 ? 16.125 7.016 -1.99 1 98.5 23 LYS B O 1
ATOM 1539 N N . SER B 1 24 ? 17.562 7.195 -0.269 1 98.69 24 SER B N 1
ATOM 1540 C CA . SER B 1 24 ? 18.703 6.77 -1.062 1 98.69 24 SER B CA 1
ATOM 1541 C C . SER B 1 24 ? 18.484 5.383 -1.658 1 98.69 24 SER B C 1
ATOM 1543 O O . SER B 1 24 ? 18.766 5.156 -2.838 1 98.69 24 SER B O 1
ATOM 1545 N N . PHE B 1 25 ? 17.953 4.5 -0.864 1 98.88 25 PHE B N 1
ATOM 1546 C CA . PHE B 1 25 ? 17.672 3.15 -1.335 1 98.88 25 PHE B CA 1
ATOM 1547 C C . PHE B 1 25 ? 16.672 3.174 -2.484 1 98.88 25 PHE B C 1
ATOM 1549 O O . PHE B 1 25 ? 16.891 2.531 -3.514 1 98.88 25 PHE B O 1
ATOM 1556 N N . LEU B 1 26 ? 15.562 3.912 -2.309 1 98.69 26 LEU B N 1
ATOM 1557 C CA . LEU B 1 26 ? 14.516 3.947 -3.32 1 98.69 26 LEU B CA 1
ATOM 1558 C C . LEU B 1 26 ? 15.039 4.527 -4.629 1 98.69 26 LEU B C 1
ATOM 1560 O O . LEU B 1 26 ? 14.656 4.074 -5.711 1 98.69 26 LEU B O 1
ATOM 1564 N N . VAL B 1 27 ? 15.875 5.492 -4.551 1 98.31 27 VAL B N 1
ATOM 1565 C CA . VAL B 1 27 ? 16.469 6.086 -5.738 1 98.31 27 VAL B CA 1
ATOM 1566 C C . VAL B 1 27 ? 17.359 5.055 -6.441 1 98.31 27 VAL B C 1
ATOM 1568 O O . VAL B 1 27 ? 17.25 4.855 -7.652 1 98.31 27 VAL B O 1
ATOM 1571 N N . GLU B 1 28 ? 18.172 4.398 -5.699 1 98.19 28 GLU B N 1
ATOM 1572 C CA . GLU B 1 28 ? 19.125 3.447 -6.273 1 98.19 28 GLU B CA 1
ATOM 1573 C C . GLU B 1 28 ? 18.406 2.209 -6.805 1 98.19 28 GLU B C 1
ATOM 1575 O O . GLU B 1 28 ? 18.734 1.709 -7.883 1 98.19 28 GLU B O 1
ATOM 1580 N N . ALA B 1 29 ? 17.438 1.745 -6.113 1 98.44 29 ALA B N 1
ATOM 1581 C CA . ALA B 1 29 ? 16.797 0.468 -6.418 1 98.44 29 ALA B CA 1
ATOM 1582 C C . ALA B 1 29 ? 15.781 0.62 -7.551 1 98.44 29 ALA B C 1
ATOM 1584 O O . ALA B 1 29 ? 15.625 -0.28 -8.375 1 98.44 29 ALA B O 1
ATOM 1585 N N . PHE B 1 30 ? 15.078 1.798 -7.566 1 98.06 30 PHE B N 1
ATOM 1586 C CA . PHE B 1 30 ? 13.906 1.885 -8.422 1 98.06 30 PHE B CA 1
ATOM 1587 C C . PHE B 1 30 ? 14.008 3.076 -9.367 1 98.06 30 PHE B C 1
ATOM 1589 O O . PHE B 1 30 ? 13.156 3.262 -10.242 1 98.06 30 PHE B O 1
ATOM 1596 N N . GLY B 1 31 ? 14.984 3.908 -9.258 1 97.5 31 GLY B N 1
ATOM 1597 C CA . GLY B 1 31 ? 15 5.176 -9.969 1 97.5 31 GLY B CA 1
ATOM 1598 C C . GLY B 1 31 ? 13.977 6.164 -9.445 1 97.5 31 GLY B C 1
ATOM 1599 O O . GLY B 1 31 ? 13.461 6.992 -10.195 1 97.5 31 GLY B O 1
ATOM 1600 N N . ALA B 1 32 ? 13.68 6.094 -8.219 1 98 32 ALA B N 1
ATOM 1601 C CA . ALA B 1 32 ? 12.68 6.949 -7.59 1 98 32 ALA B CA 1
ATOM 1602 C C . ALA B 1 32 ? 13.125 8.406 -7.578 1 98 32 ALA B C 1
ATOM 1604 O O . ALA B 1 32 ? 14.32 8.695 -7.664 1 98 32 ALA B O 1
ATOM 1605 N N . GLN B 1 33 ? 12.156 9.281 -7.547 1 98.06 33 GLN B N 1
ATOM 1606 C CA . GLN B 1 33 ? 12.398 10.719 -7.434 1 98.06 33 GLN B CA 1
ATOM 1607 C C . GLN B 1 33 ? 11.719 11.289 -6.195 1 98.06 33 GLN B C 1
ATOM 1609 O O . GLN B 1 33 ? 10.523 11.086 -5.984 1 98.06 33 GLN B O 1
ATOM 1614 N N . VAL B 1 34 ? 12.492 12 -5.422 1 98.25 34 VAL B N 1
ATOM 1615 C CA . VAL B 1 34 ? 11.914 12.711 -4.289 1 98.25 34 VAL B CA 1
ATOM 1616 C C . VAL B 1 34 ? 11.188 13.953 -4.777 1 98.25 34 VAL B C 1
ATOM 1618 O O . VAL B 1 34 ? 11.812 14.891 -5.289 1 98.25 34 VAL B O 1
ATOM 1621 N N . ILE B 1 35 ? 9.875 14 -4.59 1 98.06 35 ILE B N 1
ATOM 1622 C CA . ILE B 1 35 ? 9.109 15.156 -5.047 1 98.06 35 ILE B CA 1
ATOM 1623 C C . ILE B 1 35 ? 9.344 16.328 -4.109 1 98.06 35 ILE B C 1
ATOM 1625 O O . ILE B 1 35 ? 9.742 17.406 -4.547 1 98.06 35 ILE B O 1
ATOM 1629 N N . TYR B 1 36 ? 9.086 16.078 -2.805 1 97.81 36 TYR B N 1
ATOM 1630 C CA . TYR B 1 36 ? 9.352 17.078 -1.774 1 97.81 36 TYR B CA 1
ATOM 1631 C C . TYR B 1 36 ? 9.477 16.422 -0.403 1 97.81 36 TYR B C 1
ATOM 1633 O O . TYR B 1 36 ? 9.078 15.273 -0.218 1 97.81 36 TYR B O 1
ATOM 1641 N N . GLN B 1 37 ? 10.062 17.125 0.488 1 96.88 37 GLN B N 1
ATOM 1642 C CA . GLN B 1 37 ? 10.094 16.781 1.906 1 96.88 37 GLN B CA 1
ATOM 1643 C C . GLN B 1 37 ? 9.305 17.781 2.732 1 96.88 37 GLN B C 1
ATOM 1645 O O . GLN B 1 37 ? 9.641 18.969 2.77 1 96.88 37 GLN B O 1
ATOM 1650 N N . SER B 1 38 ? 8.258 17.266 3.348 1 96.25 38 SER B N 1
ATOM 1651 C CA . SER B 1 38 ? 7.379 18.141 4.109 1 96.25 38 SER B CA 1
ATOM 1652 C C . SER B 1 38 ? 8.094 18.719 5.328 1 96.25 38 SER B C 1
ATOM 1654 O O . SER B 1 38 ? 7.887 19.891 5.684 1 96.25 38 SER B O 1
ATOM 1656 N N . PHE B 1 39 ? 8.828 17.922 6.027 1 94.06 39 PHE B N 1
ATOM 1657 C CA . PHE B 1 39 ? 9.719 18.359 7.098 1 94.06 39 PHE B CA 1
ATOM 1658 C C . PHE B 1 39 ? 10.781 17.297 7.379 1 94.06 39 PHE B C 1
ATOM 1660 O O . PHE B 1 39 ? 10.648 16.156 6.953 1 94.06 39 PHE B O 1
ATOM 1667 N N . GLY B 1 40 ? 11.852 17.766 8.008 1 91.75 40 GLY B N 1
ATOM 1668 C CA . GLY B 1 40 ? 12.977 16.875 8.273 1 91.75 40 GLY B CA 1
ATOM 1669 C C . GLY B 1 40 ? 13.641 17.156 9.609 1 91.75 40 GLY B C 1
ATOM 1670 O O . GLY B 1 40 ? 13.07 17.828 10.469 1 91.75 40 GLY B O 1
ATOM 1671 N N . PRO B 1 41 ? 14.797 16.5 9.758 1 82.56 41 PRO B N 1
ATOM 1672 C CA . PRO B 1 41 ? 15.461 16.531 11.062 1 82.56 41 PRO B CA 1
ATOM 1673 C C . PRO B 1 41 ? 15.805 17.953 11.516 1 82.56 41 PRO B C 1
ATOM 1675 O O . PRO B 1 41 ? 15.984 18.188 12.719 1 82.56 41 PRO B O 1
ATOM 1678 N N . GLN B 1 42 ? 15.805 18.781 10.633 1 86.75 42 GLN B N 1
ATOM 1679 C CA . GLN B 1 42 ? 16.141 20.156 11.008 1 86.75 42 GLN B CA 1
ATOM 1680 C C . GLN B 1 42 ? 14.906 20.953 11.406 1 86.75 42 GLN B C 1
ATOM 1682 O O . GLN B 1 42 ? 15.008 22.094 11.859 1 86.75 42 GLN B O 1
ATOM 1687 N N . ASP B 1 43 ? 13.734 20.375 11.25 1 90.06 43 ASP B N 1
ATOM 1688 C CA . ASP B 1 43 ? 12.461 21 11.602 1 90.06 43 ASP B CA 1
ATOM 1689 C C . ASP B 1 43 ? 11.953 20.484 12.945 1 90.06 43 ASP B C 1
ATOM 1691 O O . ASP B 1 43 ? 12.391 19.422 13.422 1 90.06 43 ASP B O 1
ATOM 1695 N N . PRO B 1 44 ? 11.172 21.312 13.609 1 89.75 44 PRO B N 1
ATOM 1696 C CA . PRO B 1 44 ? 10.547 20.766 14.812 1 89.75 44 PRO B CA 1
ATOM 1697 C C . PRO B 1 44 ? 9.781 19.469 14.531 1 89.75 44 PRO B C 1
ATOM 1699 O O . PRO B 1 44 ? 9.023 19.391 13.562 1 89.75 44 PRO B O 1
ATOM 1702 N N . PRO B 1 45 ? 10.078 18.5 15.383 1 89.62 45 PRO B N 1
ATOM 1703 C CA . PRO B 1 45 ? 9.359 17.25 15.164 1 89.62 45 PRO B CA 1
ATOM 1704 C C . PRO B 1 45 ? 7.859 17.375 15.422 1 89.62 45 PRO B C 1
ATOM 1706 O O . PRO B 1 45 ? 7.418 18.328 16.062 1 89.62 45 PRO B O 1
ATOM 1709 N N . ARG B 1 46 ? 7.094 16.438 14.836 1 92.69 46 ARG B N 1
ATOM 1710 C CA . ARG B 1 46 ? 5.672 16.328 15.141 1 92.69 46 ARG B CA 1
ATOM 1711 C C . ARG B 1 46 ? 5.418 15.273 16.203 1 92.69 46 ARG B C 1
ATOM 1713 O O . ARG B 1 46 ? 5.969 14.172 16.141 1 92.69 46 ARG B O 1
ATOM 1720 N N . GLN B 1 47 ? 4.688 15.672 17.141 1 94.75 47 GLN B N 1
ATOM 1721 C CA . GLN B 1 47 ? 4.383 14.766 18.25 1 94.75 47 GLN B CA 1
ATOM 1722 C C . GLN B 1 47 ? 3.191 15.273 19.062 1 94.75 47 GLN B C 1
ATOM 1724 O O . GLN B 1 47 ? 2.674 16.359 18.797 1 94.75 47 GLN B O 1
ATOM 1729 N N . GLY B 1 48 ? 2.719 14.406 19.984 1 95.81 48 GLY B N 1
ATOM 1730 C CA . GLY B 1 48 ? 1.667 14.789 20.906 1 95.81 48 GLY B CA 1
ATOM 1731 C C . GLY B 1 48 ? 0.377 14.016 20.703 1 95.81 48 GLY B C 1
ATOM 1732 O O . GLY B 1 48 ? 0.211 13.344 19.672 1 95.81 48 GLY B O 1
ATOM 1733 N N . PRO B 1 49 ? -0.505 14.148 21.641 1 96.25 49 PRO B N 1
ATOM 1734 C CA . PRO B 1 49 ? -1.71 13.32 21.672 1 96.25 49 PRO B CA 1
ATOM 1735 C C . PRO B 1 49 ? -2.625 13.562 20.469 1 96.25 49 PRO B C 1
ATOM 1737 O O . PRO B 1 49 ? -3.295 12.633 20 1 96.25 49 PRO B O 1
ATOM 1740 N N . GLU B 1 50 ? -2.678 14.742 20.016 1 94.19 50 GLU B N 1
ATOM 1741 C CA . GLU B 1 50 ? -3.553 15.047 18.891 1 94.19 50 GLU B CA 1
ATOM 1742 C C . GLU B 1 50 ? -3.092 14.32 17.625 1 94.19 50 GLU B C 1
ATOM 1744 O O . GLU B 1 50 ? -3.896 13.695 16.938 1 94.19 50 GLU B O 1
ATOM 1749 N N . PHE B 1 51 ? -1.836 14.367 17.359 1 92.56 51 PHE B N 1
ATOM 1750 C CA . PHE B 1 51 ? -1.249 13.656 16.234 1 92.56 51 PHE B CA 1
ATOM 1751 C C . PHE B 1 51 ? -1.424 12.148 16.406 1 92.56 51 PHE B C 1
ATOM 1753 O O . PHE B 1 51 ? -1.817 11.461 15.461 1 92.56 51 PHE B O 1
ATOM 1760 N N . GLU B 1 52 ? -1.086 11.742 17.625 1 96.19 52 GLU B N 1
ATOM 1761 C CA . GLU B 1 52 ? -1.173 10.312 17.922 1 96.19 52 GLU B CA 1
ATOM 1762 C C . GLU B 1 52 ? -2.586 9.789 17.688 1 96.19 52 GLU B C 1
ATOM 1764 O O . GLU B 1 52 ? -2.768 8.734 17.062 1 96.19 52 GLU B O 1
ATOM 1769 N N . ARG B 1 53 ? -3.557 10.508 18.078 1 95.56 53 ARG B N 1
ATOM 1770 C CA . ARG B 1 53 ? -4.953 10.125 17.891 1 95.56 53 ARG B CA 1
ATOM 1771 C C . ARG B 1 53 ? -5.336 10.18 16.406 1 95.56 53 ARG B C 1
ATOM 1773 O O . ARG B 1 53 ? -6.043 9.297 15.914 1 95.56 53 ARG B O 1
ATOM 1780 N N . ALA B 1 54 ? -4.875 11.133 15.688 1 95.12 54 ALA B N 1
ATOM 1781 C CA . ALA B 1 54 ? -5.262 11.375 14.297 1 95.12 54 ALA B CA 1
ATOM 1782 C C . ALA B 1 54 ? -4.789 10.242 13.391 1 95.12 54 ALA B C 1
ATOM 1784 O O . ALA B 1 54 ? -5.477 9.875 12.438 1 95.12 54 ALA B O 1
ATOM 1785 N N . VAL B 1 55 ? -3.646 9.664 13.742 1 95.81 55 VAL B N 1
ATOM 1786 C CA . VAL B 1 55 ? -3.076 8.711 12.797 1 95.81 55 VAL B CA 1
ATOM 1787 C C . VAL B 1 55 ? -3.037 7.316 13.43 1 95.81 55 VAL B C 1
ATOM 1789 O O . VAL B 1 55 ? -2.73 6.332 12.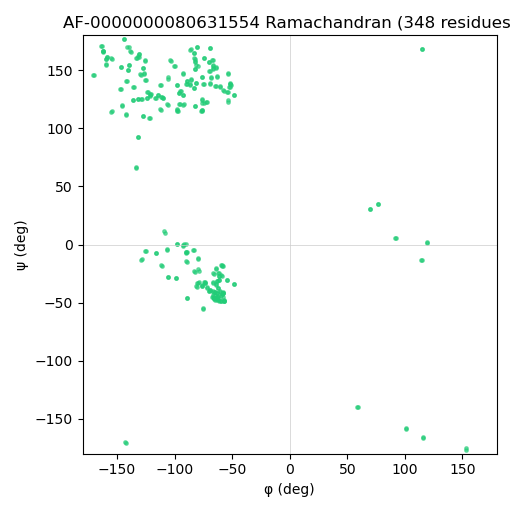758 1 95.81 55 VAL B O 1
ATOM 1792 N N . GLY B 1 56 ? -3.354 7.215 14.703 1 96.94 56 GLY B N 1
ATOM 1793 C CA . GLY B 1 56 ? -3.301 5.941 15.406 1 96.94 56 GLY B CA 1
ATOM 1794 C C . GLY B 1 56 ? -1.89 5.516 15.766 1 96.94 56 GLY B C 1
ATOM 1795 O O . GLY B 1 56 ? -1.561 4.328 15.711 1 96.94 56 GLY B O 1
ATOM 1796 N N . ALA B 1 57 ? -1.012 6.477 16.094 1 97.94 57 ALA B N 1
ATOM 1797 C CA . ALA B 1 57 ? 0.362 6.184 16.5 1 97.94 57 ALA B CA 1
ATOM 1798 C C . ALA B 1 57 ? 0.432 5.809 17.984 1 97.94 57 ALA B C 1
ATOM 1800 O O . ALA B 1 57 ? -0.394 6.25 18.781 1 97.94 57 ALA B O 1
ATOM 1801 N N . PHE B 1 58 ? 1.397 4.992 18.328 1 98.06 58 PHE B N 1
ATOM 1802 C CA . PHE B 1 58 ? 1.637 4.656 19.719 1 98.06 58 PHE B CA 1
ATOM 1803 C C . PHE B 1 58 ? 1.965 5.91 20.531 1 98.06 58 PHE B C 1
ATOM 1805 O O . PHE B 1 58 ? 2.729 6.762 20.078 1 98.06 58 PHE B O 1
ATOM 1812 N N . PRO B 1 59 ? 1.358 6.035 21.734 1 97.81 59 PRO B N 1
ATOM 1813 C CA . PRO B 1 59 ? 1.664 7.211 22.562 1 97.81 59 PRO B CA 1
ATOM 1814 C C . PRO B 1 59 ? 3.164 7.41 22.766 1 97.81 59 PRO B C 1
ATOM 1816 O O . PRO B 1 59 ? 3.889 6.449 23.031 1 97.81 59 PRO B O 1
ATOM 1819 N N . GLY B 1 60 ? 3.615 8.617 22.641 1 98.12 60 GLY B N 1
ATOM 1820 C CA . GLY B 1 60 ? 5.023 8.945 22.797 1 98.12 60 GLY B CA 1
ATOM 1821 C C . GLY B 1 60 ? 5.801 8.906 21.5 1 98.12 60 GLY B C 1
ATOM 1822 O O . GLY B 1 60 ? 7.012 9.141 21.484 1 98.12 60 GLY B O 1
ATOM 1823 N N . THR B 1 61 ? 5.117 8.703 20.406 1 98.25 61 THR B N 1
ATOM 1824 C CA . THR B 1 61 ? 5.762 8.648 19.094 1 98.25 61 THR B CA 1
ATOM 1825 C C . THR B 1 61 ? 6.164 10.039 18.625 1 98.25 61 THR B C 1
ATOM 1827 O O . THR B 1 61 ? 5.398 10.992 18.781 1 98.25 61 THR B O 1
ATOM 1830 N N . VAL B 1 62 ? 7.348 10.133 18.062 1 97.31 62 VAL B N 1
ATOM 1831 C CA . VAL B 1 62 ? 7.867 11.359 17.453 1 97.31 62 VAL B CA 1
ATOM 1832 C C . VAL B 1 62 ? 8.078 11.148 15.961 1 97.31 62 VAL B C 1
ATOM 1834 O O . VAL B 1 62 ? 8.75 10.195 15.547 1 97.31 62 VAL B O 1
ATOM 1837 N N . VAL B 1 63 ? 7.496 12 15.156 1 97.5 63 VAL B N 1
ATOM 1838 C CA . VAL B 1 63 ? 7.738 12.008 13.719 1 97.5 63 VAL B CA 1
ATOM 1839 C C . VAL B 1 63 ? 8.883 12.969 13.391 1 97.5 63 VAL B C 1
ATOM 1841 O O . VAL B 1 63 ? 8.758 14.18 13.586 1 97.5 63 VAL B O 1
ATOM 1844 N N . ARG B 1 64 ? 9.898 12.461 12.812 1 97.25 64 ARG B N 1
ATOM 1845 C CA . ARG B 1 64 ? 11.109 13.242 12.609 1 97.25 64 ARG B CA 1
ATOM 1846 C C . ARG B 1 64 ? 11.172 13.805 11.188 1 97.25 64 ARG B C 1
ATOM 1848 O O . ARG B 1 64 ? 11.805 14.828 10.953 1 97.25 64 ARG B O 1
ATOM 1855 N N . ALA B 1 65 ? 10.57 13.086 10.312 1 97.88 65 ALA B N 1
ATOM 1856 C CA . ALA B 1 65 ? 10.641 13.508 8.914 1 97.88 65 ALA B CA 1
ATOM 1857 C C . ALA B 1 65 ? 9.508 12.891 8.102 1 97.88 65 ALA B C 1
ATOM 1859 O O . ALA B 1 65 ? 8.977 11.836 8.461 1 97.88 65 ALA B O 1
ATOM 1860 N N . GLN B 1 66 ? 9.188 13.523 7.102 1 98.06 66 GLN B N 1
ATOM 1861 C CA . GLN B 1 66 ? 8.172 13.102 6.141 1 98.06 66 GLN B CA 1
ATOM 1862 C C . GLN B 1 66 ? 8.531 13.555 4.727 1 98.06 66 GLN B C 1
ATOM 1864 O O . GLN B 1 66 ? 8.945 14.695 4.523 1 98.06 66 GLN B O 1
ATOM 1869 N N . ALA B 1 67 ? 8.414 12.688 3.752 1 98.25 67 ALA B N 1
ATOM 1870 C CA . ALA B 1 67 ? 8.742 13.008 2.365 1 98.25 67 ALA B CA 1
ATOM 1871 C C . ALA B 1 67 ? 7.824 12.266 1.399 1 98.25 67 ALA B C 1
ATOM 1873 O O . ALA B 1 67 ? 7.289 11.203 1.733 1 98.25 67 ALA B O 1
ATOM 1874 N N . MET B 1 68 ? 7.637 12.844 0.249 1 98.5 68 MET B N 1
ATOM 1875 C CA . MET B 1 68 ? 6.875 12.25 -0.848 1 98.5 68 MET B CA 1
ATOM 1876 C C . MET B 1 68 ? 7.793 11.859 -1.998 1 98.5 68 MET B C 1
ATOM 1878 O O . MET B 1 68 ? 8.57 12.68 -2.49 1 98.5 68 MET B O 1
ATOM 1882 N N . VAL B 1 69 ? 7.672 10.57 -2.387 1 98.44 69 VAL B N 1
ATOM 1883 C CA . VAL B 1 69 ? 8.547 9.992 -3.4 1 98.44 69 VAL B CA 1
ATOM 1884 C C . VAL B 1 69 ? 7.711 9.383 -4.52 1 98.44 69 VAL B C 1
ATOM 1886 O O . VAL B 1 69 ? 6.664 8.781 -4.262 1 98.44 69 VAL B O 1
ATOM 1889 N N . LYS B 1 70 ? 8.172 9.531 -5.711 1 97.25 70 LYS B N 1
ATOM 1890 C CA . LYS B 1 70 ? 7.488 8.93 -6.852 1 97.25 70 LYS B CA 1
ATOM 1891 C C . LYS B 1 70 ? 8.328 7.812 -7.465 1 97.25 70 LYS B C 1
ATOM 1893 O O . LYS B 1 70 ? 9.547 7.938 -7.59 1 97.25 70 LYS B O 1
ATOM 1898 N N . ILE B 1 71 ? 7.719 6.738 -7.797 1 97.06 71 ILE B N 1
ATOM 1899 C CA . ILE B 1 71 ? 8.305 5.629 -8.547 1 97.06 71 ILE B CA 1
ATOM 1900 C C . ILE B 1 71 ? 7.5 5.383 -9.82 1 97.06 71 ILE B C 1
ATOM 1902 O O . ILE B 1 71 ? 6.367 4.898 -9.766 1 97.06 71 ILE B O 1
ATOM 1906 N N . GLY B 1 72 ? 8.102 5.727 -10.977 1 94.44 72 GLY B N 1
ATOM 1907 C CA . GLY B 1 72 ? 7.359 5.578 -12.219 1 94.44 72 GLY B CA 1
ATOM 1908 C C . GLY B 1 72 ? 6.074 6.383 -12.242 1 94.44 72 GLY B C 1
ATOM 1909 O O . GLY B 1 72 ? 6.059 7.551 -11.859 1 94.44 72 GLY B O 1
ATOM 1910 N N . THR B 1 73 ? 5.047 5.793 -12.789 1 91.88 73 THR B N 1
ATOM 1911 C CA . THR B 1 73 ? 3.736 6.43 -12.852 1 91.88 73 THR B CA 1
ATOM 1912 C C . THR B 1 73 ? 2.797 5.832 -11.805 1 91.88 73 THR B C 1
ATOM 1914 O O . THR B 1 73 ? 3.043 4.738 -11.297 1 91.88 73 THR B O 1
ATOM 1917 N N . GLY B 1 74 ? 1.739 6.605 -11.445 1 93.31 74 GLY B N 1
ATOM 1918 C CA . GLY B 1 74 ? 0.783 6.113 -10.469 1 93.31 74 GLY B CA 1
ATOM 1919 C C . GLY B 1 74 ? 0.992 6.695 -9.086 1 93.31 74 GLY B C 1
ATOM 1920 O O . GLY B 1 74 ? 1.598 7.758 -8.938 1 93.31 74 GLY B O 1
ATOM 1921 N N . PRO B 1 75 ? 0.49 5.973 -8.078 1 96.38 75 PRO B N 1
ATOM 1922 C CA . PRO B 1 75 ? 0.496 6.527 -6.719 1 96.38 75 PRO B CA 1
ATOM 1923 C C . PRO B 1 75 ? 1.907 6.75 -6.18 1 96.38 75 PRO B C 1
ATOM 1925 O O . PRO B 1 75 ? 2.826 6.004 -6.52 1 96.38 75 PRO B O 1
ATOM 1928 N N . ASP B 1 76 ? 2.014 7.711 -5.312 1 97.75 76 ASP B N 1
ATOM 1929 C CA . ASP B 1 76 ? 3.289 8.062 -4.695 1 97.75 76 ASP B CA 1
ATOM 1930 C C . ASP B 1 76 ? 3.559 7.203 -3.463 1 97.75 76 ASP B C 1
ATOM 1932 O O . ASP B 1 76 ? 2.688 6.453 -3.02 1 97.75 76 ASP B O 1
ATOM 1936 N N . ILE B 1 77 ? 4.809 7.312 -3.025 1 98.69 77 ILE B N 1
ATOM 1937 C CA . ILE B 1 77 ? 5.234 6.742 -1.751 1 98.69 77 ILE B CA 1
ATOM 1938 C C . ILE B 1 77 ? 5.449 7.863 -0.734 1 98.69 77 ILE B C 1
ATOM 1940 O O . ILE B 1 77 ? 6.219 8.797 -0.982 1 98.69 77 ILE B O 1
ATOM 1944 N N . GLU B 1 78 ? 4.734 7.812 0.339 1 98.75 78 GLU B N 1
ATOM 1945 C CA . GLU B 1 78 ? 4.926 8.727 1.462 1 98.75 78 GLU B CA 1
ATOM 1946 C C . GLU B 1 78 ? 5.777 8.086 2.555 1 98.75 78 GLU B C 1
ATOM 1948 O O . GLU B 1 78 ? 5.379 7.082 3.154 1 98.75 78 GLU B O 1
ATOM 1953 N N . LEU B 1 79 ? 6.941 8.641 2.805 1 98.75 79 LEU B N 1
ATOM 1954 C CA . LEU B 1 79 ? 7.859 8.117 3.811 1 98.75 79 LEU B CA 1
ATOM 1955 C C . LEU B 1 79 ? 7.727 8.883 5.121 1 98.75 79 LEU B C 1
ATOM 1957 O O . LEU B 1 79 ? 7.594 10.109 5.121 1 98.75 79 LEU B O 1
ATOM 1961 N N . PHE B 1 80 ? 7.73 8.117 6.188 1 98.5 80 PHE B N 1
ATOM 1962 C CA . PHE B 1 80 ? 7.797 8.688 7.527 1 98.5 80 PHE B CA 1
ATOM 1963 C C . PHE B 1 80 ? 8.992 8.117 8.297 1 98.5 80 PHE B C 1
ATOM 1965 O O . PHE B 1 80 ? 9.227 6.91 8.289 1 98.5 80 PHE B O 1
ATOM 1972 N N . GLU B 1 81 ? 9.727 9 8.867 1 98.44 81 GLU B N 1
ATOM 1973 C CA . GLU B 1 81 ? 10.594 8.547 9.953 1 98.44 81 GLU B CA 1
ATOM 1974 C C . GLU B 1 81 ? 9.961 8.797 11.312 1 98.44 81 GLU B C 1
ATOM 1976 O O . GLU B 1 81 ? 9.766 9.945 11.719 1 98.44 81 GLU B O 1
ATOM 1981 N N . MET B 1 82 ? 9.664 7.73 12 1 97.69 82 MET B N 1
ATOM 1982 C CA . MET B 1 82 ? 9.062 7.816 13.328 1 97.69 82 MET B CA 1
ATOM 1983 C C . MET B 1 82 ? 9.875 7.02 14.344 1 97.69 82 MET B C 1
ATOM 1985 O O . MET B 1 82 ? 10.453 5.988 14.008 1 97.69 82 MET B O 1
ATOM 1989 N N . HIS B 1 83 ? 9.859 7.547 15.547 1 97.25 83 HIS B N 1
ATOM 1990 C CA . HIS B 1 83 ? 10.469 6.863 16.688 1 97.25 83 HIS B CA 1
ATOM 1991 C C . HIS B 1 83 ? 9.562 6.926 17.906 1 97.25 83 HIS B C 1
ATOM 1993 O O . HIS B 1 83 ? 9.094 8 18.281 1 97.25 83 HIS B O 1
ATOM 1999 N N . GLY B 1 84 ? 9.266 5.77 18.422 1 96.5 84 GLY B N 1
ATOM 2000 C CA . GLY B 1 84 ? 8.406 5.688 19.594 1 96.5 84 GLY B CA 1
ATOM 2001 C C . GLY B 1 84 ? 8.844 4.629 20.578 1 96.5 84 GLY B C 1
ATOM 2002 O O . GLY B 1 84 ? 9.766 3.857 20.297 1 96.5 84 GLY B O 1
ATOM 2003 N N . PRO B 1 85 ? 8.219 4.637 21.766 1 97.19 85 PRO B N 1
ATOM 2004 C CA . PRO B 1 85 ? 8.594 3.688 22.812 1 97.19 85 PRO B CA 1
ATOM 2005 C C . PRO B 1 85 ? 8.336 2.234 22.422 1 97.19 85 PRO B C 1
ATOM 2007 O O . PRO B 1 85 ? 9 1.326 22.922 1 97.19 85 PRO B O 1
ATOM 2010 N N . GLU B 1 86 ? 7.383 2.01 21.656 1 96.88 86 GLU B N 1
ATOM 2011 C CA . GLU B 1 86 ? 7.051 0.697 21.109 1 96.88 86 GLU B CA 1
ATOM 2012 C C . GLU B 1 86 ? 6.871 0.757 19.594 1 96.88 86 GLU B C 1
ATOM 2014 O O . GLU B 1 86 ? 6.062 1.539 19.094 1 96.88 86 GLU B O 1
ATOM 2019 N N . GLN B 1 87 ? 7.574 -0.042 18.891 1 97.56 87 GLN B N 1
ATOM 2020 C CA . GLN B 1 87 ? 7.512 -0.075 17.438 1 97.56 87 GLN B CA 1
ATOM 2021 C C . GLN B 1 87 ? 7.707 -1.493 16.906 1 97.56 87 GLN B C 1
ATOM 2023 O O . GLN B 1 87 ? 8.734 -2.125 17.172 1 97.56 87 GLN B O 1
ATOM 2028 N N . ALA B 1 88 ? 6.738 -1.989 16.219 1 97.75 88 ALA B N 1
ATOM 2029 C CA . ALA B 1 88 ? 6.816 -3.324 15.625 1 97.75 88 ALA B CA 1
ATOM 2030 C C . ALA B 1 88 ? 7.617 -3.307 14.328 1 97.75 88 ALA B C 1
ATOM 2032 O O . ALA B 1 88 ? 7.727 -2.266 13.672 1 97.75 88 ALA B O 1
ATOM 2033 N N . GLN B 1 89 ? 8.203 -4.48 14.008 1 97.75 89 GLN B N 1
ATOM 2034 C CA . GLN B 1 89 ? 8.836 -4.691 12.719 1 97.75 89 GLN B CA 1
ATOM 2035 C C . GLN B 1 89 ? 7.801 -4.863 11.609 1 97.75 89 GLN B C 1
ATOM 2037 O O . GLN B 1 89 ? 6.629 -5.133 11.891 1 97.75 89 GLN B O 1
ATOM 2042 N N . PRO B 1 90 ? 8.234 -4.656 10.312 1 98.31 90 PRO B N 1
ATOM 2043 C CA . PRO B 1 90 ? 7.277 -4.887 9.227 1 98.31 90 PRO B CA 1
ATOM 2044 C C . PRO B 1 90 ? 6.641 -6.273 9.289 1 98.31 90 PRO B C 1
ATOM 2046 O O . PRO B 1 90 ? 7.312 -7.25 9.617 1 98.31 90 PRO B O 1
ATOM 2049 N N . ILE B 1 91 ? 5.363 -6.344 8.859 1 97.94 91 ILE B N 1
ATOM 2050 C CA . ILE B 1 91 ? 4.629 -7.594 9 1 97.94 91 ILE B CA 1
ATOM 2051 C C . ILE B 1 91 ? 4.984 -8.539 7.848 1 97.94 91 ILE B C 1
ATOM 2053 O O . ILE B 1 91 ? 5.52 -8.102 6.828 1 97.94 91 ILE B O 1
ATOM 2057 N N . ARG B 1 92 ? 4.715 -9.898 8.078 1 97.81 92 ARG B N 1
ATOM 2058 C CA . ARG B 1 92 ? 4.926 -10.938 7.074 1 97.81 92 ARG B CA 1
ATOM 2059 C C . ARG B 1 92 ? 3.742 -11.023 6.117 1 97.81 92 ARG B C 1
ATOM 2061 O O . ARG B 1 92 ? 2.674 -10.469 6.391 1 97.81 92 ARG B O 1
ATOM 2068 N N . ALA B 1 93 ? 3.957 -11.695 5 1 97.75 93 ALA B N 1
ATOM 2069 C CA . ALA B 1 93 ? 2.895 -11.906 4.02 1 97.75 93 ALA B CA 1
ATOM 2070 C C . ALA B 1 93 ? 1.672 -12.547 4.668 1 97.75 93 ALA B C 1
ATOM 2072 O O . ALA B 1 93 ? 0.537 -12.289 4.258 1 97.75 93 ALA B O 1
ATOM 2073 N N . SER B 1 94 ? 1.924 -13.375 5.734 1 98.19 94 SER B N 1
ATOM 2074 C CA . SER B 1 94 ? 0.858 -14.164 6.348 1 98.19 94 SER B CA 1
ATOM 2075 C C . SER B 1 94 ? 0.181 -13.391 7.473 1 98.19 94 SER B C 1
ATOM 2077 O O . SER B 1 94 ? -0.783 -13.867 8.07 1 98.19 94 SER B O 1
ATOM 2079 N N . ASP B 1 95 ? 0.659 -12.242 7.887 1 98.75 95 ASP B N 1
ATOM 2080 C CA . ASP B 1 95 ? 0.047 -11.406 8.914 1 98.75 95 ASP B CA 1
ATOM 2081 C C . ASP B 1 95 ? -1.073 -10.547 8.32 1 98.75 95 ASP B C 1
ATOM 2083 O O . ASP B 1 95 ? -1.11 -10.305 7.117 1 98.75 95 ASP B O 1
ATOM 2087 N N . PHE B 1 96 ? -2.025 -10.078 9.188 1 98.75 96 PHE B N 1
ATOM 2088 C CA . PHE B 1 96 ? -3.139 -9.266 8.711 1 98.75 96 PHE B CA 1
ATOM 2089 C C . PHE B 1 96 ? -2.682 -7.84 8.422 1 98.75 96 PHE B C 1
ATOM 2091 O O . PHE B 1 96 ? -1.87 -7.281 9.164 1 98.75 96 PHE B O 1
ATOM 2098 N N . GLY B 1 97 ? -3.283 -7.258 7.367 1 98.69 97 GLY B N 1
ATOM 2099 C CA . GLY B 1 97 ? -2.971 -5.883 7.016 1 98.69 97 GLY B CA 1
ATOM 2100 C C . GLY B 1 97 ? -2.299 -5.754 5.66 1 98.69 97 GLY B C 1
ATOM 2101 O O . GLY B 1 97 ? -2.398 -6.656 4.824 1 98.69 97 GLY B O 1
ATOM 2102 N N . ILE B 1 98 ? -1.727 -4.609 5.375 1 98.94 98 ILE B N 1
ATOM 2103 C CA . ILE B 1 98 ? -1.037 -4.344 4.117 1 98.94 98 ILE B CA 1
ATOM 2104 C C . ILE B 1 98 ? 0.339 -5.008 4.137 1 98.94 98 ILE B C 1
ATOM 2106 O O . ILE B 1 98 ? 1.246 -4.551 4.836 1 98.94 98 ILE B O 1
ATOM 2110 N N . THR B 1 99 ? 0.505 -5.965 3.281 1 98.81 99 THR B N 1
ATOM 2111 C CA . THR B 1 99 ? 1.676 -6.82 3.447 1 98.81 99 THR B CA 1
ATOM 2112 C C . THR B 1 99 ? 2.738 -6.492 2.402 1 98.81 99 THR B C 1
ATOM 2114 O O . THR B 1 99 ? 3.92 -6.781 2.6 1 98.81 99 THR B O 1
ATOM 2117 N N . HIS B 1 100 ? 2.295 -6.004 1.281 1 98.94 100 HIS B N 1
ATOM 2118 C CA . HIS B 1 100 ? 3.24 -5.617 0.241 1 98.94 100 HIS B CA 1
ATOM 2119 C C . HIS B 1 100 ? 2.592 -4.684 -0.775 1 98.94 100 HIS B C 1
ATOM 2121 O O . HIS B 1 100 ? 1.381 -4.453 -0.729 1 98.94 100 HIS B O 1
ATOM 2127 N N . PHE B 1 101 ? 3.379 -4.055 -1.584 1 98.81 101 PHE B N 1
ATOM 2128 C CA . PHE B 1 101 ? 2.936 -3.494 -2.855 1 98.81 101 PHE B CA 1
ATOM 2129 C C . PHE B 1 101 ? 3.822 -3.973 -3.998 1 98.81 101 PHE B C 1
ATOM 2131 O O . PHE B 1 101 ? 4.988 -4.316 -3.785 1 98.81 101 PHE B O 1
ATOM 2138 N N . ALA B 1 102 ? 3.23 -4.012 -5.117 1 98.56 102 ALA B N 1
ATOM 2139 C CA . ALA B 1 102 ? 3.943 -4.535 -6.281 1 98.56 102 ALA B CA 1
ATOM 2140 C C . ALA B 1 102 ? 4.359 -3.406 -7.219 1 98.56 102 ALA B C 1
ATOM 2142 O O . ALA B 1 102 ? 3.615 -2.443 -7.414 1 98.56 102 ALA B O 1
ATOM 2143 N N . LEU B 1 103 ? 5.496 -3.578 -7.793 1 98.12 103 LEU B N 1
ATOM 2144 C CA . LEU B 1 103 ? 6.012 -2.688 -8.828 1 98.12 103 LEU B CA 1
ATOM 2145 C C . LEU B 1 103 ? 6.062 -3.395 -10.18 1 98.12 103 LEU B C 1
ATOM 2147 O O . LEU B 1 103 ? 6.629 -4.484 -10.289 1 98.12 103 LEU B O 1
ATOM 2151 N N . TYR B 1 104 ? 5.465 -2.76 -11.156 1 97.81 104 TYR B N 1
ATOM 2152 C CA . TYR B 1 104 ? 5.5 -3.324 -12.5 1 97.81 104 TYR B CA 1
ATOM 2153 C C . TYR B 1 104 ? 6.797 -2.959 -13.211 1 97.81 104 TYR B C 1
ATOM 2155 O O . TYR B 1 104 ? 7.23 -1.807 -13.172 1 97.81 104 TYR B O 1
ATOM 2163 N N . THR B 1 105 ? 7.387 -3.924 -13.836 1 96.94 105 THR B N 1
ATOM 2164 C CA . THR B 1 105 ? 8.617 -3.689 -14.594 1 96.94 105 THR B CA 1
ATOM 2165 C C . THR B 1 105 ? 8.609 -4.477 -15.898 1 96.94 105 THR B C 1
ATOM 2167 O O . THR B 1 105 ? 8.031 -5.562 -15.969 1 96.94 105 THR B O 1
ATOM 2170 N N . ASP B 1 106 ? 9.273 -3.961 -16.906 1 94.12 106 ASP B N 1
ATOM 2171 C CA . ASP B 1 106 ? 9.344 -4.621 -18.203 1 94.12 106 ASP B CA 1
ATOM 2172 C C . ASP B 1 106 ? 10.422 -5.695 -18.219 1 94.12 106 ASP B C 1
ATOM 2174 O O . ASP B 1 106 ? 10.406 -6.594 -19.062 1 94.12 106 ASP B O 1
ATOM 2178 N N . ASP B 1 107 ? 11.367 -5.562 -17.359 1 96.81 107 ASP B N 1
ATOM 2179 C CA . ASP B 1 107 ? 12.469 -6.508 -17.234 1 96.81 107 ASP B CA 1
ATOM 2180 C C . ASP B 1 107 ? 12.688 -6.902 -15.773 1 96.81 107 ASP B C 1
ATOM 2182 O O . ASP B 1 107 ? 13.492 -6.289 -15.07 1 96.81 107 ASP B O 1
ATOM 2186 N N . ILE B 1 108 ? 12.047 -7.973 -15.43 1 97.88 108 ILE B N 1
ATOM 2187 C CA . ILE B 1 108 ? 11.984 -8.328 -14.016 1 97.88 108 ILE B CA 1
ATOM 2188 C C . ILE B 1 108 ? 13.352 -8.812 -13.539 1 97.88 108 ILE B C 1
ATOM 2190 O O . ILE B 1 108 ? 13.758 -8.531 -12.414 1 97.88 108 ILE B O 1
ATOM 2194 N N . ASP B 1 109 ? 14.078 -9.516 -14.328 1 98.19 109 ASP B N 1
ATOM 2195 C CA . ASP B 1 109 ? 15.398 -10.008 -13.922 1 98.19 109 ASP B CA 1
ATOM 2196 C C . ASP B 1 109 ? 16.359 -8.844 -13.664 1 98.19 109 ASP B C 1
ATOM 2198 O O . ASP B 1 109 ? 17.031 -8.805 -12.633 1 98.19 109 ASP B O 1
ATOM 2202 N N . ALA B 1 110 ? 16.375 -7.91 -14.531 1 98.25 110 ALA B N 1
ATOM 2203 C CA . ALA B 1 110 ? 17.234 -6.746 -14.375 1 98.25 110 ALA B CA 1
ATOM 2204 C C . ALA B 1 110 ? 16.812 -5.898 -13.18 1 98.25 110 ALA B C 1
ATOM 2206 O O . ALA B 1 110 ? 17.656 -5.348 -12.469 1 98.25 110 ALA B O 1
ATOM 2207 N N . SER B 1 111 ? 15.508 -5.758 -13.039 1 98.5 111 SER B N 1
ATOM 2208 C CA . SER B 1 111 ? 14.992 -4.969 -11.922 1 98.5 111 SER B CA 1
ATOM 2209 C C . SER B 1 111 ? 15.383 -5.586 -10.586 1 98.5 111 SER B C 1
ATOM 2211 O O . SER B 1 111 ? 15.797 -4.879 -9.664 1 98.5 111 SER B O 1
ATOM 2213 N N . VAL B 1 112 ? 15.242 -6.895 -10.461 1 98.62 112 VAL B N 1
ATOM 2214 C CA . VAL B 1 112 ? 15.586 -7.586 -9.219 1 98.62 112 VAL B CA 1
ATOM 2215 C C . VAL B 1 112 ? 17.094 -7.48 -8.969 1 98.62 112 VAL B C 1
ATOM 2217 O O . VAL B 1 112 ? 17.531 -7.273 -7.832 1 98.62 112 VAL B O 1
ATOM 2220 N N . GLU B 1 113 ? 17.859 -7.613 -9.992 1 98.25 113 GLU B N 1
ATOM 2221 C CA . GLU B 1 113 ? 19.297 -7.461 -9.852 1 98.25 113 GLU B CA 1
ATOM 2222 C C . GLU B 1 113 ? 19.672 -6.074 -9.328 1 98.25 113 GLU B C 1
ATOM 2224 O O . GLU B 1 113 ? 20.484 -5.941 -8.414 1 98.25 113 GLU B O 1
ATOM 2229 N N . ARG B 1 114 ? 19.109 -5.074 -9.93 1 98.19 114 ARG B N 1
ATOM 2230 C CA . ARG B 1 114 ? 19.344 -3.709 -9.484 1 98.19 114 ARG B CA 1
ATOM 2231 C C . ARG B 1 114 ? 18.938 -3.531 -8.023 1 98.19 114 ARG B C 1
ATOM 2233 O O . ARG B 1 114 ? 19.656 -2.891 -7.246 1 98.19 114 ARG B O 1
ATOM 2240 N N . PHE B 1 115 ? 17.828 -4.039 -7.719 1 98.62 115 PHE B N 1
ATOM 2241 C CA . PHE B 1 115 ? 17.297 -3.996 -6.359 1 98.62 115 PHE B CA 1
ATOM 2242 C C . PHE B 1 115 ? 18.281 -4.629 -5.379 1 98.62 115 PHE B C 1
ATOM 2244 O O . PHE B 1 115 ? 18.547 -4.066 -4.316 1 98.62 115 PHE B O 1
ATOM 2251 N N . GLU B 1 116 ? 18.75 -5.758 -5.699 1 98.5 116 GLU B N 1
ATOM 2252 C CA . GLU B 1 116 ? 19.703 -6.469 -4.855 1 98.5 116 GLU B CA 1
ATOM 2253 C C . GLU B 1 116 ? 21 -5.684 -4.711 1 98.5 116 GLU B C 1
ATOM 2255 O O . GLU B 1 116 ? 21.562 -5.582 -3.613 1 98.5 116 GLU B O 1
ATOM 2260 N N . LYS B 1 117 ? 21.5 -5.105 -5.75 1 98.25 117 LYS B N 1
ATOM 2261 C CA . LYS B 1 117 ? 22.719 -4.301 -5.727 1 98.25 117 LYS B CA 1
ATOM 2262 C C . LYS B 1 117 ? 22.547 -3.09 -4.809 1 98.25 117 LYS B C 1
ATOM 2264 O O . LYS B 1 117 ? 23.516 -2.65 -4.18 1 98.25 117 LYS B O 1
ATOM 2269 N N . ALA B 1 118 ? 21.359 -2.641 -4.738 1 98.56 118 ALA B N 1
ATOM 2270 C CA . ALA B 1 118 ? 21.078 -1.468 -3.916 1 98.56 118 ALA B CA 1
ATOM 2271 C C . ALA B 1 118 ? 20.969 -1.844 -2.439 1 98.56 118 ALA B C 1
ATOM 2273 O O . ALA B 1 118 ? 20.891 -0.969 -1.574 1 98.56 118 ALA B O 1
ATOM 2274 N N . GLY B 1 119 ? 20.906 -3.104 -2.127 1 98.69 119 GLY B N 1
ATOM 2275 C CA . GLY B 1 119 ? 20.875 -3.533 -0.737 1 98.69 119 GLY B CA 1
ATOM 2276 C C . GLY B 1 119 ? 19.609 -4.293 -0.377 1 98.69 119 GLY B C 1
ATOM 2277 O O . GLY B 1 119 ? 19.438 -4.715 0.77 1 98.69 119 GLY B O 1
ATOM 2278 N N . GLY B 1 120 ? 18.688 -4.543 -1.335 1 98.75 120 GLY B N 1
ATOM 2279 C CA . GLY B 1 120 ? 17.5 -5.355 -1.1 1 98.75 120 GLY B CA 1
ATOM 2280 C C . GLY B 1 120 ? 17.766 -6.844 -1.166 1 98.75 120 GLY B C 1
ATOM 2281 O O . GLY B 1 120 ? 18.859 -7.266 -1.577 1 98.75 120 GLY B O 1
ATOM 2282 N N . THR B 1 121 ? 16.734 -7.613 -0.735 1 98.75 121 THR B N 1
ATOM 2283 C CA . THR B 1 121 ? 16.891 -9.062 -0.696 1 98.75 121 THR B CA 1
ATOM 2284 C C . THR B 1 121 ? 15.75 -9.75 -1.431 1 98.75 121 THR B C 1
ATOM 2286 O O . THR B 1 121 ? 14.602 -9.727 -0.972 1 98.75 121 THR B O 1
ATOM 2289 N N . PRO B 1 122 ? 16.047 -10.344 -2.561 1 98.56 122 PRO B N 1
ATOM 2290 C CA . PRO B 1 122 ? 15.031 -11.211 -3.152 1 98.56 122 PRO B CA 1
ATOM 2291 C C . PRO B 1 122 ? 14.805 -12.492 -2.344 1 98.56 122 PRO B C 1
ATOM 2293 O O . PRO B 1 122 ? 15.75 -13.055 -1.796 1 98.56 122 PRO B O 1
ATOM 2296 N N . LEU B 1 123 ? 13.539 -12.867 -2.221 1 98.25 123 LEU B N 1
ATOM 2297 C CA . LEU B 1 123 ? 13.25 -14.07 -1.458 1 98.25 123 LEU B CA 1
ATOM 2298 C C . LEU B 1 123 ? 13.484 -15.32 -2.303 1 98.25 123 LEU B C 1
ATOM 2300 O O . LEU B 1 123 ? 13.828 -16.375 -1.771 1 98.25 123 LEU B O 1
ATOM 2304 N N . THR B 1 124 ? 13.242 -15.211 -3.566 1 96.94 124 THR B N 1
ATOM 2305 C CA . THR B 1 124 ? 13.555 -16.203 -4.594 1 96.94 124 THR B CA 1
ATOM 2306 C C . THR B 1 124 ? 13.969 -15.523 -5.895 1 96.94 124 THR B C 1
ATOM 2308 O O . THR B 1 124 ? 14.016 -14.289 -5.969 1 96.94 124 THR B O 1
ATOM 2311 N N . ALA B 1 125 ? 14.328 -16.359 -6.828 1 97.38 125 ALA B N 1
ATOM 2312 C CA . ALA B 1 125 ? 14.391 -15.836 -8.195 1 97.38 125 ALA B CA 1
ATOM 2313 C C . ALA B 1 125 ? 12.992 -15.555 -8.734 1 97.38 125 ALA B C 1
ATOM 2315 O O . ALA B 1 125 ? 12 -16.062 -8.211 1 97.38 125 ALA B O 1
ATOM 2316 N N . PRO B 1 126 ? 12.945 -14.609 -9.789 1 98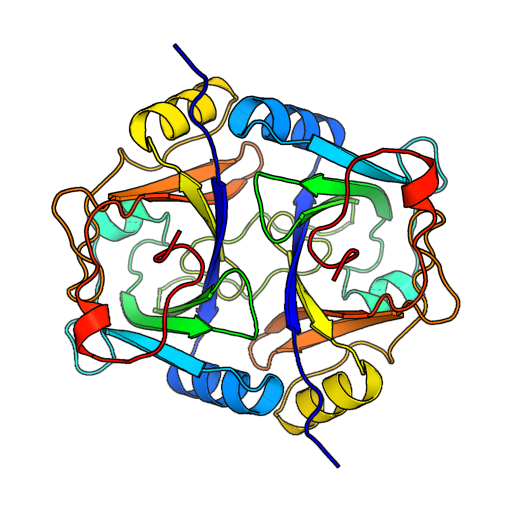.31 126 PRO B N 1
ATOM 2317 C CA . PRO B 1 126 ? 11.641 -14.445 -10.438 1 98.31 126 PRO B CA 1
ATOM 2318 C C . PRO B 1 126 ? 11.031 -15.773 -10.875 1 98.31 126 PRO B C 1
ATOM 2320 O O . PRO B 1 126 ? 11.734 -16.641 -11.398 1 98.31 126 PRO B O 1
ATOM 2323 N N . ARG B 1 127 ? 9.75 -15.867 -10.617 1 97.62 127 ARG B N 1
ATOM 2324 C CA . ARG B 1 127 ? 9.078 -17.141 -10.891 1 97.62 127 ARG B CA 1
ATOM 2325 C C . ARG B 1 127 ? 7.785 -16.906 -11.672 1 97.62 127 ARG B C 1
ATOM 2327 O O . ARG B 1 127 ? 7.211 -15.812 -11.633 1 97.62 127 ARG B O 1
ATOM 2334 N N . ALA B 1 128 ? 7.32 -17.953 -12.273 1 97.44 128 ALA B N 1
ATOM 2335 C CA . ALA B 1 128 ? 6.078 -17.906 -13.039 1 97.44 128 ALA B CA 1
ATOM 2336 C C . ALA B 1 128 ? 4.875 -17.703 -12.117 1 97.44 128 ALA B C 1
ATOM 2338 O O . ALA B 1 128 ? 4.859 -18.203 -10.992 1 97.44 128 ALA B O 1
ATOM 2339 N N . ILE B 1 129 ? 3.881 -16.938 -12.602 1 96.25 129 ILE B N 1
ATOM 2340 C CA . ILE B 1 129 ? 2.605 -16.828 -11.898 1 96.25 129 ILE B CA 1
ATOM 2341 C C . ILE B 1 129 ? 1.774 -18.094 -12.133 1 96.25 129 ILE B C 1
ATOM 2343 O O . ILE B 1 129 ? 1.444 -18.422 -13.273 1 96.25 129 ILE B O 1
ATOM 2347 N N . PRO B 1 130 ? 1.379 -18.688 -11.062 1 92 130 PRO B N 1
ATOM 2348 C CA . PRO B 1 130 ? 0.8 -20.016 -11.234 1 92 130 PRO B CA 1
ATOM 2349 C C . PRO B 1 130 ? -0.72 -19.984 -11.383 1 92 130 PRO B C 1
ATOM 2351 O O . PRO B 1 130 ? -1.343 -21.031 -11.609 1 92 130 PRO B O 1
ATOM 2354 N N . TYR B 1 131 ? -1.331 -18.891 -11.336 1 94.12 131 TYR B N 1
ATOM 2355 C CA . TYR B 1 131 ? -2.785 -18.828 -11.258 1 94.12 131 TYR B CA 1
ATOM 2356 C C . TYR B 1 131 ? -3.406 -18.797 -12.648 1 94.12 131 TYR B C 1
ATOM 2358 O O . TYR B 1 131 ? -2.953 -18.062 -13.523 1 94.12 131 TYR B O 1
ATOM 2366 N N . ALA B 1 132 ? -4.52 -19.5 -12.805 1 95.06 132 ALA B N 1
ATOM 2367 C CA . ALA B 1 132 ? -5.188 -19.609 -14.102 1 95.06 132 ALA B CA 1
ATOM 2368 C C . ALA B 1 132 ? -5.648 -18.25 -14.609 1 95.06 132 ALA B C 1
ATOM 2370 O O . ALA B 1 132 ? -5.742 -18.031 -15.82 1 95.06 132 ALA B O 1
ATOM 2371 N N . THR B 1 133 ? -5.855 -17.359 -13.773 1 97 133 THR B N 1
ATOM 2372 C CA . THR B 1 133 ? -6.344 -16.031 -14.148 1 97 133 THR B CA 1
ATOM 2373 C C . THR B 1 133 ? -5.207 -15.172 -14.688 1 97 133 THR B C 1
ATOM 2375 O O . THR B 1 133 ? -5.445 -14.203 -15.414 1 97 133 THR B O 1
ATOM 2378 N N . GLU B 1 134 ? -3.992 -15.539 -14.312 1 97.06 134 GLU B N 1
ATOM 2379 C CA . GLU B 1 134 ? -2.91 -14.586 -14.562 1 97.06 134 GLU B CA 1
ATOM 2380 C C . GLU B 1 134 ? -1.752 -15.258 -15.305 1 97.06 134 GLU B C 1
ATOM 2382 O O . GLU B 1 134 ? -0.865 -14.57 -15.82 1 97.06 134 GLU B O 1
ATOM 2387 N N . LYS B 1 135 ? -1.786 -16.484 -15.367 1 96.5 135 LYS B N 1
ATOM 2388 C CA . LYS B 1 135 ? -0.651 -17.234 -15.898 1 96.5 135 LYS B CA 1
ATOM 2389 C C . LYS B 1 135 ? -0.404 -16.891 -17.359 1 96.5 135 LYS B C 1
ATOM 2391 O O . LYS B 1 135 ? -1.344 -16.594 -18.109 1 96.5 135 LYS B O 1
ATOM 2396 N N . GLY B 1 136 ? 0.892 -16.875 -17.719 1 95.88 136 GLY B N 1
ATOM 2397 C CA . GLY B 1 136 ? 1.44 -16.688 -19.047 1 95.88 136 GLY B CA 1
ATOM 2398 C C . GLY B 1 136 ? 2.93 -16.953 -19.125 1 95.88 136 GLY B C 1
ATOM 2399 O O . GLY B 1 136 ? 3.65 -16.797 -18.141 1 95.88 136 GLY B O 1
ATOM 2400 N N . PRO B 1 137 ? 3.445 -17.484 -20.234 1 95.75 137 PRO B N 1
ATOM 2401 C CA . PRO B 1 137 ? 4.844 -17.906 -20.359 1 95.75 137 PRO B CA 1
ATOM 2402 C C . PRO B 1 137 ? 5.824 -16.844 -19.859 1 95.75 137 PRO B C 1
ATOM 2404 O O . PRO B 1 137 ? 6.871 -17.188 -19.297 1 95.75 137 PRO B O 1
ATOM 2407 N N . GLY B 1 138 ? 5.535 -15.633 -20.016 1 96.5 138 GLY B N 1
ATOM 2408 C CA . GLY B 1 138 ? 6.457 -14.586 -19.609 1 96.5 138 GLY B CA 1
ATOM 2409 C C . GLY B 1 138 ? 6.012 -13.852 -18.359 1 96.5 138 GLY B C 1
ATOM 2410 O O . GLY B 1 138 ? 6.715 -12.961 -17.875 1 96.5 138 GLY B O 1
ATOM 2411 N N . ASN B 1 139 ? 4.836 -14.172 -17.875 1 97.44 139 ASN B N 1
ATOM 2412 C CA . ASN B 1 139 ? 4.336 -13.516 -16.672 1 97.44 139 ASN B CA 1
ATOM 2413 C C . ASN B 1 139 ? 5.039 -14.031 -15.414 1 97.44 139 ASN B C 1
ATOM 2415 O O . ASN B 1 139 ? 5.035 -15.234 -15.148 1 97.44 139 ASN B O 1
ATOM 2419 N N . LYS B 1 140 ? 5.703 -13.094 -14.648 1 98.12 140 LYS B N 1
ATOM 2420 C CA . LYS B 1 140 ? 6.535 -13.5 -13.516 1 98.12 140 LYS B CA 1
ATOM 2421 C C . LYS B 1 140 ? 6.344 -12.555 -12.336 1 98.12 140 LYS B C 1
ATOM 2423 O O . LYS B 1 140 ? 5.965 -11.391 -12.508 1 98.12 140 LYS B O 1
ATOM 2428 N N . VAL B 1 141 ? 6.605 -13.117 -11.203 1 98.38 141 VAL B N 1
ATOM 2429 C CA . VAL B 1 141 ? 6.645 -12.328 -9.977 1 98.38 141 VAL B CA 1
ATOM 2430 C C . VAL B 1 141 ? 7.895 -12.68 -9.172 1 98.38 141 VAL B C 1
ATOM 2432 O O . VAL B 1 141 ? 8.5 -13.734 -9.383 1 98.38 141 VAL B O 1
ATOM 2435 N N . CYS B 1 142 ? 8.281 -11.797 -8.266 1 98.75 142 CYS B N 1
ATOM 2436 C CA . CYS B 1 142 ? 9.367 -12 -7.312 1 98.75 142 CYS B CA 1
ATOM 2437 C C . CYS B 1 142 ? 9.164 -11.141 -6.074 1 98.75 142 CYS B C 1
ATOM 2439 O O . CYS B 1 142 ? 9.188 -9.906 -6.152 1 98.75 142 CYS B O 1
ATOM 2441 N N . TYR B 1 143 ? 8.953 -11.82 -4.953 1 98.81 143 TYR B N 1
ATOM 2442 C CA . TYR B 1 143 ? 8.875 -11.102 -3.689 1 98.81 143 TYR B CA 1
ATOM 2443 C C . TYR B 1 143 ? 10.266 -10.797 -3.143 1 98.81 143 TYR B C 1
ATOM 2445 O O . TYR B 1 143 ? 11.164 -11.633 -3.229 1 98.81 143 TYR B O 1
ATOM 2453 N N . CYS B 1 144 ? 10.398 -9.609 -2.623 1 98.88 144 CYS B N 1
ATOM 2454 C CA . CYS B 1 144 ? 11.672 -9.109 -2.102 1 98.88 144 CYS B CA 1
ATOM 2455 C C . CYS B 1 144 ? 11.461 -8.367 -0.788 1 98.88 144 CYS B C 1
ATOM 2457 O O . CYS B 1 144 ? 10.328 -8.031 -0.43 1 98.88 144 CYS B O 1
ATOM 2459 N N . ARG B 1 145 ? 12.562 -8.133 -0.092 1 98.75 145 ARG B N 1
ATOM 2460 C CA . ARG B 1 145 ? 12.562 -7.34 1.132 1 98.75 145 ARG B CA 1
ATOM 2461 C C . ARG B 1 145 ? 13.469 -6.125 0.997 1 98.75 145 ARG B C 1
ATOM 2463 O O . ARG B 1 145 ? 14.625 -6.25 0.585 1 98.75 145 ARG B O 1
ATOM 2470 N N . MET B 1 146 ? 12.93 -5.004 1.332 1 98.75 146 MET B N 1
ATOM 2471 C CA . MET B 1 146 ? 13.773 -3.812 1.45 1 98.75 146 MET B CA 1
ATOM 2472 C C . MET B 1 146 ? 14.703 -3.922 2.65 1 98.75 146 MET B C 1
ATOM 2474 O O . MET B 1 146 ? 14.531 -4.801 3.498 1 98.75 146 MET B O 1
ATOM 2478 N N . PRO B 1 147 ? 15.695 -3.016 2.77 1 98.56 147 PRO B N 1
ATOM 2479 C CA . PRO B 1 147 ? 16.719 -3.158 3.809 1 98.56 147 PRO B CA 1
ATOM 2480 C C . PRO B 1 147 ? 16.125 -3.125 5.219 1 98.56 147 PRO B C 1
ATOM 2482 O O . PRO B 1 147 ? 16.688 -3.742 6.133 1 98.56 147 PRO B O 1
ATOM 2485 N N . TRP B 1 148 ? 15 -2.463 5.406 1 98.25 148 TRP B N 1
ATOM 2486 C CA . TRP B 1 148 ? 14.438 -2.332 6.742 1 98.25 148 TRP B CA 1
ATOM 2487 C C . TRP B 1 148 ? 13.344 -3.367 6.977 1 98.25 148 TRP B C 1
ATOM 2489 O O . TRP B 1 148 ? 12.625 -3.305 7.973 1 98.25 148 TRP B O 1
ATOM 2499 N N . GLY B 1 149 ? 13.094 -4.188 5.996 1 98.25 149 GLY B N 1
ATOM 2500 C CA . GLY B 1 149 ? 12.258 -5.348 6.254 1 98.25 149 GLY B CA 1
ATOM 2501 C C . GLY B 1 149 ? 10.938 -5.309 5.504 1 98.25 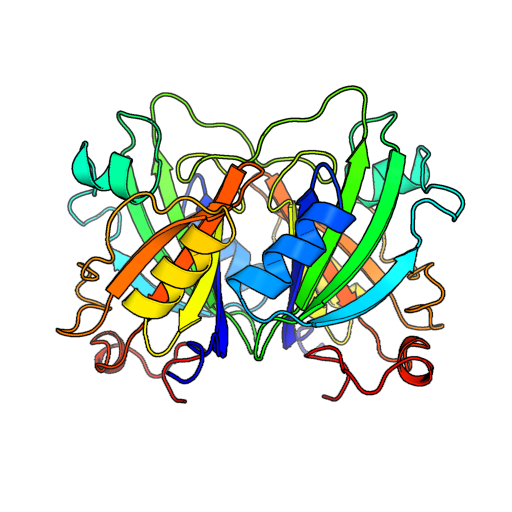149 GLY B C 1
ATOM 2502 O O . GLY B 1 149 ? 10.234 -6.312 5.43 1 98.25 149 GLY B O 1
ATOM 2503 N N . THR B 1 150 ? 10.547 -4.23 4.953 1 98.69 150 THR B N 1
ATOM 2504 C CA . THR B 1 150 ? 9.289 -4.102 4.215 1 98.69 150 THR B CA 1
ATOM 2505 C C . THR B 1 150 ? 9.305 -4.977 2.965 1 98.69 150 THR B C 1
ATOM 2507 O O . THR B 1 150 ? 10.312 -5.039 2.256 1 98.69 150 THR B O 1
ATOM 2510 N N . THR B 1 151 ? 8.188 -5.656 2.736 1 98.69 151 THR B N 1
ATOM 2511 C CA . THR B 1 151 ? 8.078 -6.547 1.586 1 98.69 151 THR B CA 1
ATOM 2512 C C . THR B 1 151 ? 7.547 -5.793 0.369 1 98.69 151 THR B C 1
ATOM 2514 O O . THR B 1 151 ? 6.621 -4.988 0.485 1 98.69 151 THR B O 1
ATOM 2517 N N . ILE B 1 152 ? 8.125 -6.055 -0.788 1 98.81 152 ILE B N 1
ATOM 2518 C CA . ILE B 1 152 ? 7.602 -5.617 -2.078 1 98.81 152 ILE B CA 1
ATOM 2519 C C . ILE B 1 152 ? 7.566 -6.797 -3.045 1 98.81 152 ILE B C 1
ATOM 2521 O O . ILE B 1 152 ? 8.141 -7.852 -2.77 1 98.81 152 ILE B O 1
ATOM 2525 N N . GLU B 1 153 ? 6.832 -6.629 -4.098 1 98.81 153 GLU B N 1
ATOM 2526 C CA . GLU B 1 153 ? 6.746 -7.59 -5.191 1 98.81 153 GLU B CA 1
ATOM 2527 C C . GLU B 1 153 ? 7.098 -6.941 -6.527 1 98.81 153 GLU B C 1
ATOM 2529 O O . GLU B 1 153 ? 6.617 -5.848 -6.84 1 98.81 153 GLU B O 1
ATOM 2534 N N . PHE B 1 154 ? 8.047 -7.539 -7.234 1 98.62 154 PHE B N 1
ATOM 2535 C CA . PHE B 1 154 ? 8.164 -7.211 -8.648 1 98.62 154 PHE B CA 1
ATOM 2536 C C . PHE B 1 154 ? 7.23 -8.078 -9.484 1 98.62 154 PHE B C 1
ATOM 2538 O O . PHE B 1 154 ? 7.086 -9.273 -9.227 1 98.62 154 PHE B O 1
ATOM 2545 N N . ILE B 1 155 ? 6.641 -7.434 -10.523 1 98.06 155 ILE B N 1
ATOM 2546 C CA . ILE B 1 155 ? 5.742 -8.188 -11.391 1 98.06 155 ILE B CA 1
ATOM 2547 C C . ILE B 1 155 ? 5.93 -7.746 -12.844 1 98.06 155 ILE B C 1
ATOM 2549 O O . ILE B 1 155 ? 6.168 -6.566 -13.109 1 98.06 155 ILE B O 1
ATOM 2553 N 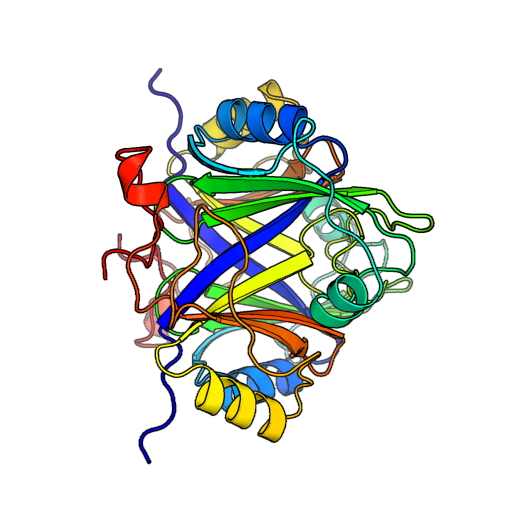N . THR B 1 156 ? 5.895 -8.641 -13.742 1 96.94 156 THR B N 1
ATOM 2554 C CA . THR B 1 156 ? 5.797 -8.398 -15.18 1 96.94 156 THR B CA 1
ATOM 2555 C C . THR B 1 156 ? 4.777 -9.336 -15.82 1 96.94 156 THR B C 1
ATOM 2557 O O . THR B 1 156 ? 4.703 -10.516 -15.461 1 96.94 156 THR B O 1
ATOM 2560 N N . THR B 1 157 ? 3.961 -8.766 -16.672 1 96.38 157 THR B N 1
ATOM 2561 C CA . THR B 1 157 ? 2.936 -9.547 -17.375 1 96.38 157 THR B CA 1
ATOM 2562 C C . THR B 1 157 ? 2.914 -9.211 -18.859 1 96.38 157 THR B C 1
ATOM 2564 O O . THR B 1 157 ? 1.909 -8.719 -19.375 1 96.38 157 THR B O 1
ATOM 2567 N N . PRO B 1 158 ? 3.998 -9.57 -19.547 1 95 158 PRO B N 1
ATOM 2568 C CA . PRO B 1 158 ? 4.016 -9.273 -20.984 1 95 158 PRO B CA 1
ATOM 2569 C C . PRO B 1 158 ? 2.98 -10.086 -21.766 1 95 158 PRO B C 1
ATOM 2571 O O . PRO B 1 158 ? 2.584 -9.695 -22.859 1 95 158 PRO B O 1
ATOM 2574 N N . ASP B 1 159 ? 2.592 -11.211 -21.25 1 95.75 159 ASP B N 1
ATOM 2575 C CA . ASP B 1 159 ? 1.578 -12.039 -21.906 1 95.75 159 ASP B CA 1
ATOM 2576 C C . ASP B 1 159 ? 0.182 -11.703 -21.375 1 95.75 159 ASP B C 1
ATOM 2578 O O . ASP B 1 159 ? 0.008 -11.438 -20.188 1 95.75 159 ASP B O 1
ATOM 2582 N N . ARG B 1 160 ? -0.81 -11.828 -22.281 1 95.06 160 ARG B N 1
ATOM 2583 C CA . ARG B 1 160 ? -2.203 -11.594 -21.922 1 95.06 160 ARG B CA 1
ATOM 2584 C C . ARG B 1 160 ? -2.635 -12.516 -20.781 1 95.06 160 ARG B C 1
ATOM 2586 O O . ARG B 1 160 ? -2.41 -13.727 -20.844 1 95.06 160 ARG B O 1
ATOM 2593 N N . MET B 1 161 ? -3.256 -11.938 -19.844 1 96.75 161 MET B N 1
ATOM 2594 C CA . MET B 1 161 ? -3.746 -12.742 -18.719 1 96.75 161 MET B CA 1
ATOM 2595 C C . MET B 1 161 ? -5.125 -13.32 -19.031 1 96.75 161 MET B C 1
ATOM 2597 O O . MET B 1 161 ? -6.004 -12.602 -19.516 1 96.75 161 MET B O 1
ATOM 2601 N N . PRO B 1 162 ? -5.371 -14.547 -18.703 1 97.25 162 PRO B N 1
ATOM 2602 C CA . PRO B 1 162 ? -6.609 -15.242 -19.078 1 97.25 162 PRO B CA 1
ATOM 2603 C C . PRO B 1 162 ? -7.848 -14.625 -18.438 1 97.25 162 PRO B C 1
ATOM 2605 O O . PRO B 1 162 ? -8.961 -14.82 -18.938 1 97.25 162 PRO B O 1
ATOM 2608 N N . TYR B 1 163 ? -7.688 -13.883 -17.344 1 97.25 163 TYR B N 1
ATOM 2609 C CA . TYR B 1 163 ? -8.867 -13.281 -16.734 1 97.25 163 TYR B CA 1
ATOM 2610 C C . TYR B 1 163 ? -9.594 -12.375 -17.719 1 97.25 163 TYR B C 1
ATOM 2612 O O . TYR B 1 163 ? -10.781 -12.102 -17.547 1 97.25 163 TYR B O 1
ATOM 2620 N N . HIS B 1 164 ? -8.938 -11.953 -18.781 1 96.38 164 HIS B N 1
ATOM 2621 C CA . HIS B 1 164 ? -9.516 -11.102 -19.812 1 96.38 164 HIS B CA 1
ATOM 2622 C C . HIS B 1 164 ? -10.734 -11.758 -20.453 1 96.38 164 HIS B C 1
ATOM 2624 O O . HIS B 1 164 ? -11.617 -11.07 -20.969 1 96.38 164 HIS B O 1
ATOM 2630 N N . ASP B 1 165 ? -10.773 -13.023 -20.438 1 97.31 165 ASP B N 1
ATOM 2631 C CA . ASP B 1 165 ? -11.875 -13.758 -21.047 1 97.31 165 ASP B CA 1
ATOM 2632 C C . ASP B 1 165 ? -13.062 -13.867 -20.094 1 97.31 165 ASP B C 1
ATOM 2634 O O . ASP B 1 165 ? -14.133 -14.352 -20.484 1 97.31 165 ASP B O 1
ATOM 2638 N N . GLN B 1 166 ? -12.93 -13.398 -18.859 1 96.19 166 GLN B N 1
ATOM 2639 C CA . GLN B 1 166 ? -13.93 -13.664 -17.828 1 96.19 166 GLN B CA 1
ATOM 2640 C C . GLN B 1 166 ? -14.672 -12.391 -17.453 1 96.19 166 GLN B C 1
ATOM 2642 O O . GLN B 1 166 ? -15.734 -12.453 -16.828 1 96.19 166 GLN B O 1
ATOM 2647 N N . THR B 1 167 ? -14.133 -11.375 -17.766 1 96.94 167 THR B N 1
ATOM 2648 C CA . THR B 1 167 ? -14.719 -10.102 -17.359 1 96.94 167 THR B CA 1
ATOM 2649 C C . THR B 1 167 ? -14.305 -8.984 -18.312 1 96.94 167 THR B C 1
ATOM 2651 O O . THR B 1 167 ? -13.305 -9.109 -19.031 1 96.94 167 THR B O 1
ATOM 2654 N N . GLU B 1 168 ? -15.062 -7.879 -18.328 1 96 168 GLU B N 1
ATOM 2655 C CA . GLU B 1 168 ? -14.711 -6.688 -19.094 1 96 168 GLU B CA 1
ATOM 2656 C C . GLU B 1 168 ? -13.844 -5.734 -18.266 1 96 168 GLU B C 1
ATOM 2658 O O . GLU B 1 168 ? -13.258 -4.797 -18.812 1 96 168 GLU B O 1
ATOM 2663 N N . LEU B 1 169 ? -13.797 -5.945 -16.969 1 96.31 169 LEU B N 1
ATOM 2664 C CA . LEU B 1 169 ? -12.922 -5.141 -16.125 1 96.31 169 LEU B CA 1
ATOM 2665 C C . LEU B 1 169 ? -11.461 -5.41 -16.438 1 96.31 169 LEU B C 1
ATOM 2667 O O . LEU B 1 169 ? -11.109 -6.5 -16.891 1 96.31 169 LEU B O 1
ATOM 2671 N N . ARG B 1 170 ? -10.625 -4.371 -16.203 1 96.12 170 ARG B N 1
ATOM 2672 C CA . ARG B 1 170 ? -9.211 -4.488 -16.531 1 96.12 170 ARG B CA 1
ATOM 2673 C C . ARG B 1 170 ? -8.336 -4.086 -15.344 1 96.12 170 ARG B C 1
ATOM 2675 O O . ARG B 1 170 ? -8.68 -3.168 -14.602 1 96.12 170 ARG B O 1
ATOM 2682 N N . ARG B 1 171 ? -7.227 -4.785 -15.273 1 94.88 171 ARG B N 1
ATOM 2683 C CA . ARG B 1 171 ? -6.172 -4.367 -14.359 1 94.88 171 ARG B CA 1
ATOM 2684 C C . ARG B 1 171 ? -5.523 -3.068 -14.828 1 94.88 171 ARG B C 1
ATOM 2686 O O . ARG B 1 171 ? -5.395 -2.83 -16.031 1 94.88 171 ARG B O 1
ATOM 2693 N N . TRP B 1 172 ? -5.074 -2.301 -13.898 1 89 172 TRP B N 1
ATOM 2694 C CA . TRP B 1 172 ? -4.566 -0.947 -14.094 1 89 172 TRP B CA 1
ATOM 2695 C C . TRP B 1 172 ? -3.398 -0.942 -15.078 1 89 172 TRP B C 1
ATOM 2697 O O . TRP B 1 172 ? -3.279 -0.038 -15.906 1 89 172 TRP B O 1
ATOM 2707 N N . GLN B 1 173 ? -2.463 -1.833 -15.086 1 84.94 173 GLN B N 1
ATOM 2708 C CA . GLN B 1 173 ? -1.289 -1.74 -15.945 1 84.94 173 GLN B CA 1
ATOM 2709 C C . GLN B 1 173 ? -1.341 -2.777 -17.062 1 84.94 173 GLN B C 1
ATOM 2711 O O . GLN B 1 173 ? -0.325 -3.062 -17.703 1 84.94 173 GLN B O 1
ATOM 2716 N N . ASP B 1 174 ? -2.434 -3.436 -17.297 1 77.56 174 ASP B N 1
ATOM 2717 C CA . ASP B 1 174 ? -2.525 -4.473 -18.328 1 77.56 174 ASP B CA 1
ATOM 2718 C C . ASP B 1 174 ? -2.609 -3.861 -19.719 1 77.56 174 ASP B C 1
ATOM 2720 O O . ASP B 1 174 ? -2.178 -4.477 -20.703 1 77.56 174 ASP B O 1
ATOM 2724 N N . GLU B 1 175 ? -3.287 -2.703 -19.781 1 66.44 175 GLU B N 1
ATOM 2725 C CA . GLU B 1 175 ? -3.518 -2.211 -21.141 1 66.44 175 GLU B CA 1
ATOM 2726 C C . GLU B 1 175 ? -2.402 -1.267 -21.578 1 66.44 175 GLU B C 1
ATOM 2728 O O . GLU B 1 175 ? -2.4 -0.788 -22.719 1 66.44 175 GLU B O 1
ATOM 2733 N N . ASP B 1 176 ? -1.51 -1.069 -20.781 1 56.62 176 ASP B N 1
ATOM 2734 C CA . ASP B 1 176 ? -0.488 -0.106 -21.172 1 56.62 176 ASP B CA 1
ATOM 2735 C C . ASP B 1 176 ? 0.653 -0.793 -21.922 1 56.62 176 ASP B C 1
ATOM 2737 O O . ASP B 1 176 ? 1.062 -1.898 -21.562 1 56.62 176 ASP B O 1
#

Solvent-accessible surface area (backbone atoms only — not comparable to full-atom values): 17669 Å² total; per-residue (Å²): 128,82,74,62,54,44,54,15,49,42,30,38,32,32,24,36,89,45,52,68,62,49,52,52,37,42,30,62,34,49,63,32,42,77,59,49,65,63,42,35,82,89,41,85,63,49,61,52,70,69,54,24,49,43,58,50,31,48,80,76,35,35,36,41,30,33,33,38,30,37,38,58,43,52,38,27,40,36,42,29,17,45,51,46,85,65,63,52,73,33,62,40,51,46,16,35,18,58,24,33,41,26,35,29,25,89,38,56,69,56,37,50,50,40,24,36,75,50,55,30,43,64,56,46,71,76,35,73,42,86,40,76,39,50,30,32,100,63,11,30,37,30,29,29,28,43,80,84,47,33,37,34,28,42,35,28,62,83,36,78,38,50,44,59,80,75,37,90,65,76,63,61,70,69,82,107,127,83,74,62,55,46,54,15,49,43,29,36,31,31,24,37,90,46,54,68,63,49,51,54,37,42,31,62,34,52,63,32,44,78,58,50,65,62,43,35,83,89,42,85,64,49,61,52,70,68,54,22,49,41,56,51,30,50,80,77,34,36,35,40,29,33,33,38,32,37,39,60,44,53,36,29,39,34,42,30,17,46,51,45,86,65,64,52,71,32,60,41,49,45,17,36,19,57,25,32,40,26,37,29,25,89,40,55,69,56,37,52,50,39,24,37,75,50,56,30,43,66,56,47,71,77,35,72,42,85,39,76,40,51,29,33,98,64,12,29,36,30,28,29,27,43,80,83,47,32,38,36,28,42,34,28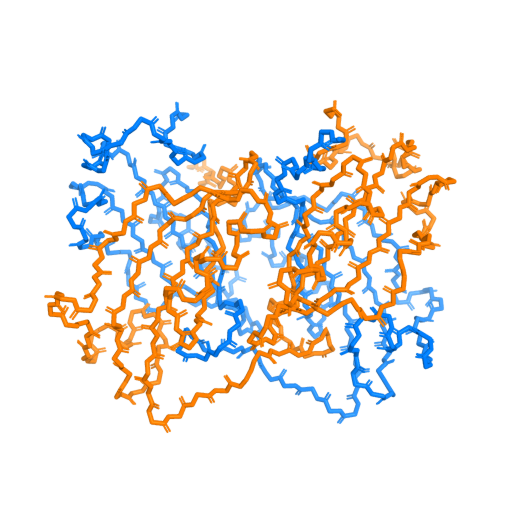,64,84,36,77,39,51,43,60,82,74,36,89,65,76,64,61,68,70,82,107